Protein AF-V7ELL9-F1 (afdb_monomer)

Radius of gyration: 56.12 Å; Cα contacts (8 Å, |Δi|>4): 42; chains: 1; bounding box: 77×49×156 Å

Sequence (192 aa):
MVRTGRNPAKNRIAVVGCASQGFNSGAERSICPADRRTAPAWENKTMNRNVLIGLVVVVLAGAGYYQFSYVPAQRAAEEAAAAAKAAEEAAAAAAAEAEAAAQKAAEEAAAAAAAAEAEAAAAAEAAAAAATEAAAALDPANFDAARVNALIDASQLDATTKTTLKAAVDAAASNPAMVQTAIDQVRAALGL

Solvent-accessible surface area (backbone atoms only — not comparable to full-atom values): 11800 Å² total; per-residue (Å²): 135,85,90,82,77,86,89,78,91,80,86,82,87,81,86,81,84,85,80,91,82,83,93,83,84,89,82,84,88,78,90,87,84,86,87,90,83,78,77,89,82,76,86,77,78,86,63,54,70,68,56,55,52,49,51,52,50,51,51,50,49,50,51,48,48,46,58,64,56,47,52,57,52,50,52,52,50,51,52,50,51,50,52,50,50,53,49,50,52,51,50,51,49,52,50,52,51,52,51,53,51,51,50,52,53,51,51,52,52,51,50,53,50,53,50,52,50,50,51,52,50,52,52,49,50,52,51,50,52,52,50,52,52,53,52,52,42,66,28,76,91,58,64,38,59,69,60,49,46,51,51,49,67,73,41,94,65,55,73,68,58,39,55,54,50,41,55,45,43,56,53,21,72,77,35,74,90,42,32,58,64,45,44,52,53,50,32,58,74,71,73,101

Mean predicted aligned error: 20.08 Å

Foldseek 3Di:
DDDDDDDDDDDDPDDDDDDDDDDDDDDDDDDDDDDDDDDDDDPPPDDDPVVVVVVVVVVVVVVVCCCVVVVVVVVVVVVVVVVVVVVVVVVVVVVVVVVVVVVVVVVVVVVVVVVVVVVVVVVVVVVVVVVVVLVVCLDLVNPDLVSLLVVLVVDPDDPVVSVVLNVLSVVCVVPSVCSVVSSVVSCVVRVD

Structure (mmCIF, N/CA/C/O backbone):
data_AF-V7ELL9-F1
#
_entry.id   AF-V7ELL9-F1
#
loop_
_atom_site.group_PDB
_atom_site.id
_atom_site.type_symbol
_atom_site.label_atom_id
_atom_site.label_alt_id
_atom_site.label_comp_id
_atom_site.label_asym_id
_atom_site.label_entity_id
_atom_site.label_seq_id
_atom_site.pdbx_PDB_ins_code
_atom_site.Cartn_x
_atom_site.Cartn_y
_atom_site.Cartn_z
_atom_site.occupancy
_atom_site.B_iso_or_equiv
_atom_site.auth_seq_id
_atom_site.auth_comp_id
_atom_site.auth_asym_id
_atom_site.auth_atom_id
_atom_site.pdbx_PDB_model_num
ATOM 1 N N . MET A 1 1 ? -6.669 -26.759 -42.992 1.00 37.50 1 MET A N 1
ATOM 2 C CA . MET A 1 1 ? -5.843 -27.707 -43.769 1.00 37.50 1 MET A CA 1
ATOM 3 C C . MET A 1 1 ? -5.216 -26.993 -44.967 1.00 37.50 1 MET A C 1
ATOM 5 O O . MET A 1 1 ? -5.951 -26.477 -45.790 1.00 37.50 1 MET A O 1
ATOM 9 N N . VAL A 1 2 ? -3.878 -27.010 -45.031 1.00 39.47 2 VAL A N 1
ATOM 10 C CA . VAL A 1 2 ? -3.038 -27.221 -46.233 1.00 39.47 2 VAL A CA 1
ATOM 11 C C . VAL A 1 2 ? -3.034 -26.167 -47.363 1.00 39.47 2 VAL A C 1
ATOM 13 O O . VAL A 1 2 ? -3.926 -26.090 -48.198 1.00 39.47 2 VAL A O 1
ATOM 16 N N . ARG A 1 3 ? -1.900 -25.447 -47.445 1.00 44.09 3 ARG A N 1
ATOM 17 C CA . ARG A 1 3 ? -1.326 -24.842 -48.664 1.00 44.09 3 ARG A CA 1
ATOM 18 C C . ARG A 1 3 ? -0.990 -25.918 -49.704 1.00 44.09 3 ARG A C 1
ATOM 20 O O . ARG A 1 3 ? -0.433 -26.939 -49.323 1.00 44.09 3 ARG A O 1
ATOM 27 N N . THR A 1 4 ? -1.186 -25.619 -50.989 1.00 43.34 4 THR A N 1
ATOM 28 C CA . THR A 1 4 ? -0.386 -26.002 -52.188 1.00 43.34 4 THR A CA 1
ATOM 29 C C . THR A 1 4 ? -1.284 -25.783 -53.420 1.00 43.34 4 THR A C 1
ATOM 31 O O . THR A 1 4 ? -2.484 -25.971 -53.336 1.00 43.34 4 THR A O 1
ATOM 34 N N . GLY A 1 5 ? -0.846 -25.335 -54.592 1.00 38.09 5 GLY A N 1
ATOM 35 C CA . GLY A 1 5 ? 0.467 -24.977 -55.083 1.00 38.09 5 GLY A CA 1
ATOM 36 C C . GLY A 1 5 ? 0.341 -24.458 -56.527 1.00 38.09 5 GLY A C 1
ATOM 37 O O . GLY A 1 5 ? -0.539 -24.865 -57.273 1.00 38.09 5 GLY A O 1
ATOM 38 N N . ARG A 1 6 ? 1.234 -23.524 -56.870 1.00 38.34 6 ARG A N 1
ATOM 39 C CA . ARG A 1 6 ? 2.049 -23.479 -58.097 1.00 38.34 6 ARG A CA 1
ATOM 40 C C . ARG A 1 6 ? 1.347 -23.814 -59.437 1.00 38.34 6 ARG A C 1
ATOM 42 O O . ARG A 1 6 ? 1.212 -24.976 -59.796 1.00 38.34 6 ARG A O 1
ATOM 49 N N . ASN A 1 7 ? 1.037 -22.779 -60.223 1.00 39.59 7 ASN A N 1
ATOM 50 C CA . ASN A 1 7 ? 0.608 -22.879 -61.624 1.00 39.59 7 ASN A CA 1
ATOM 51 C C . ASN A 1 7 ? 1.844 -22.874 -62.561 1.00 39.59 7 ASN A C 1
ATOM 53 O O . ASN A 1 7 ? 2.576 -21.879 -62.555 1.00 39.59 7 ASN A O 1
ATOM 57 N N . PRO A 1 8 ? 2.141 -23.943 -63.328 1.00 47.47 8 PRO A N 1
ATOM 58 C CA . PRO A 1 8 ? 3.242 -23.953 -64.281 1.00 47.47 8 PRO A CA 1
ATOM 59 C C . PRO A 1 8 ? 2.785 -23.525 -65.679 1.00 47.47 8 PRO A C 1
ATOM 61 O O . PRO A 1 8 ? 1.813 -24.027 -66.241 1.00 47.47 8 PRO A O 1
ATOM 64 N N . ALA A 1 9 ? 3.574 -22.632 -66.268 1.00 40.47 9 ALA A N 1
ATOM 65 C CA . ALA A 1 9 ? 3.576 -22.336 -67.686 1.00 40.47 9 ALA A CA 1
ATOM 66 C C . ALA A 1 9 ? 3.609 -23.615 -68.540 1.00 40.47 9 ALA A C 1
ATOM 68 O O . ALA A 1 9 ? 4.479 -24.466 -68.343 1.00 40.47 9 ALA A O 1
ATOM 69 N N . LYS A 1 10 ? 2.718 -23.688 -69.536 1.00 44.66 10 LYS A N 1
ATOM 70 C CA . LYS A 1 10 ? 3.015 -24.019 -70.940 1.00 44.66 10 LYS A CA 1
ATOM 71 C C . LYS A 1 10 ? 1.722 -24.060 -71.758 1.00 44.66 10 LYS A C 1
ATOM 73 O O . LYS A 1 10 ? 0.676 -24.474 -71.278 1.00 44.66 10 LYS A O 1
ATOM 78 N N . ASN A 1 11 ? 1.883 -23.748 -73.042 1.00 39.38 11 ASN A N 1
ATOM 79 C CA . ASN A 1 11 ? 1.048 -24.199 -74.155 1.00 39.38 11 ASN A CA 1
ATOM 80 C C . ASN A 1 11 ? -0.121 -23.309 -74.616 1.00 39.38 11 ASN A C 1
ATOM 82 O O . ASN A 1 11 ? -1.282 -23.678 -74.486 1.00 39.38 11 ASN A O 1
ATOM 86 N N . ARG A 1 12 ? 0.208 -22.223 -75.333 1.00 42.38 12 ARG A N 1
ATOM 87 C CA . ARG A 1 12 ? -0.503 -21.856 -76.576 1.00 42.38 12 ARG A CA 1
ATOM 88 C C . ARG A 1 12 ? 0.477 -21.343 -77.633 1.00 42.38 12 ARG A C 1
ATOM 90 O O . ARG A 1 12 ? 0.635 -20.148 -77.842 1.00 42.38 12 ARG A O 1
ATOM 97 N N . ILE A 1 13 ? 1.130 -22.296 -78.298 1.00 40.88 13 ILE A N 1
ATOM 98 C CA . ILE A 1 13 ? 1.573 -22.145 -79.686 1.00 40.88 13 ILE A CA 1
ATOM 99 C C . ILE A 1 13 ? 0.289 -22.058 -80.516 1.00 40.88 13 ILE A C 1
ATOM 101 O O . ILE A 1 13 ? -0.428 -23.048 -80.646 1.00 40.88 13 ILE A O 1
ATOM 105 N N . ALA A 1 14 ? -0.036 -20.870 -81.017 1.00 41.25 14 ALA A N 1
ATOM 106 C CA . ALA A 1 14 ? -1.078 -20.684 -82.015 1.00 41.25 14 ALA A CA 1
ATOM 107 C C . ALA A 1 14 ? -0.406 -20.602 -83.391 1.00 41.25 14 ALA A C 1
ATOM 109 O O . ALA A 1 14 ? 0.034 -19.542 -83.823 1.00 41.25 14 ALA A O 1
ATOM 110 N N . VAL A 1 15 ? -0.306 -21.752 -84.057 1.00 42.19 15 VAL A N 1
ATOM 111 C CA . VAL A 1 15 ? -0.182 -21.836 -85.514 1.00 42.19 15 VAL A CA 1
ATOM 112 C C . VAL A 1 15 ? -1.566 -22.182 -86.041 1.00 42.19 15 VAL A C 1
ATOM 114 O O . VAL A 1 15 ? -1.969 -23.325 -85.884 1.00 42.19 15 VAL A O 1
ATOM 117 N N . VAL A 1 16 ? -2.261 -21.208 -86.632 1.00 39.25 16 VAL A N 1
ATOM 118 C CA . VAL A 1 16 ? -3.236 -21.310 -87.744 1.00 39.25 16 VAL A CA 1
ATOM 119 C C . VAL A 1 16 ? -3.431 -19.857 -88.218 1.00 39.25 16 VAL A C 1
ATOM 121 O O . VAL A 1 16 ? -3.713 -19.001 -87.394 1.00 39.25 16 VAL A O 1
ATOM 124 N N . GLY A 1 17 ? -3.290 -19.449 -89.474 1.00 33.97 17 GLY A N 1
ATOM 125 C CA . GLY A 1 17 ? -3.037 -20.152 -90.718 1.00 33.97 17 GLY A CA 1
ATOM 126 C C . GLY A 1 17 ? -3.250 -19.182 -91.889 1.00 33.97 17 GLY A C 1
ATOM 127 O O . GLY A 1 17 ? -4.021 -18.233 -91.789 1.00 33.97 17 GLY A O 1
ATOM 128 N N . CYS A 1 18 ? -2.571 -19.442 -93.000 1.00 28.72 18 CYS A N 1
ATOM 129 C CA . CYS A 1 18 ? -3.081 -19.203 -94.350 1.00 28.72 18 CYS A CA 1
ATOM 130 C C . CYS A 1 18 ? -2.480 -20.341 -95.190 1.00 28.72 18 CYS A C 1
ATOM 132 O O . CYS A 1 18 ? -1.274 -20.387 -95.408 1.00 28.72 18 CYS A O 1
ATOM 134 N N . ALA A 1 19 ? -3.191 -21.469 -95.203 1.00 38.50 19 ALA A N 1
ATOM 135 C CA . ALA A 1 19 ? -3.958 -21.952 -96.355 1.00 38.50 19 ALA A CA 1
ATOM 136 C C . ALA A 1 19 ? -3.019 -22.507 -97.448 1.00 38.50 19 ALA A C 1
ATOM 138 O O . ALA A 1 19 ? -2.391 -21.759 -98.181 1.00 38.50 19 ALA A O 1
ATOM 139 N N . SER A 1 20 ? -2.695 -23.803 -97.459 1.00 39.94 20 SER A N 1
ATOM 140 C CA . SER A 1 20 ? -3.536 -24.940 -97.884 1.00 39.94 20 SER A CA 1
ATOM 141 C C . SER A 1 20 ? -3.954 -24.909 -99.363 1.00 39.94 20 SER A C 1
ATOM 143 O O . SER A 1 20 ? -5.089 -24.580 -99.686 1.00 39.94 20 SER A O 1
ATOM 145 N N . GLN A 1 21 ? -3.053 -25.346 -100.239 1.00 37.84 21 GLN A N 1
ATOM 146 C CA . GLN A 1 21 ? -3.284 -26.338 -101.304 1.00 37.84 21 GLN A CA 1
ATOM 147 C C . GLN A 1 21 ? -1.921 -27.039 -101.463 1.00 37.84 21 GLN A C 1
ATOM 149 O O . GLN A 1 21 ? -0.907 -26.358 -101.494 1.00 37.84 21 GLN A O 1
ATOM 154 N N . GLY A 1 22 ? -1.732 -28.351 -101.445 1.00 33.12 22 GLY A N 1
ATOM 155 C CA . GLY A 1 22 ? -2.580 -29.465 -101.824 1.00 33.12 22 GLY A CA 1
ATOM 156 C C . GLY A 1 22 ? -1.704 -30.376 -102.696 1.00 33.12 22 GLY A C 1
ATOM 157 O O . GLY A 1 22 ? -1.121 -29.904 -103.663 1.00 33.12 22 GLY A O 1
ATOM 158 N N . PHE A 1 23 ? -1.657 -31.664 -102.353 1.00 32.44 23 PHE A N 1
ATOM 159 C CA . PHE A 1 23 ? -1.207 -32.789 -103.184 1.00 32.44 23 PHE A CA 1
ATOM 160 C C . PHE A 1 23 ? 0.266 -33.253 -103.151 1.00 32.44 23 PHE A C 1
ATOM 162 O O . PHE A 1 23 ? 1.228 -32.498 -103.231 1.00 32.44 23 PHE A O 1
ATOM 169 N N . ASN A 1 24 ? 0.374 -34.574 -103.015 1.00 38.94 24 ASN A N 1
ATOM 170 C CA . ASN A 1 24 ? 1.539 -35.429 -102.818 1.00 38.94 24 ASN A CA 1
ATOM 171 C C . ASN A 1 24 ? 1.700 -36.317 -104.076 1.00 38.94 24 ASN A C 1
ATOM 173 O O . ASN A 1 24 ? 0.705 -36.596 -104.738 1.00 38.94 24 ASN A O 1
ATOM 177 N N . SER A 1 25 ? 2.910 -36.835 -104.309 1.00 40.66 25 SER A N 1
ATOM 178 C CA . SER A 1 25 ? 3.320 -37.860 -105.298 1.00 40.66 25 SER A CA 1
ATOM 179 C C . SER A 1 25 ? 3.838 -37.399 -106.673 1.00 40.66 25 SER A C 1
ATOM 181 O O . SER A 1 25 ? 3.094 -37.185 -107.620 1.00 40.66 25 SER A O 1
ATOM 183 N N . GLY A 1 26 ? 5.173 -37.332 -106.749 1.00 38.25 26 GLY A N 1
ATOM 184 C CA . GLY A 1 26 ? 6.035 -38.032 -107.714 1.00 38.25 26 GLY A CA 1
ATOM 185 C C . GLY A 1 26 ? 5.656 -38.085 -109.197 1.00 38.25 26 GLY A C 1
ATOM 186 O O . GLY A 1 26 ? 4.911 -38.968 -109.599 1.00 38.25 26 GLY A O 1
ATOM 187 N N . ALA A 1 27 ? 6.325 -37.268 -110.015 1.00 34.53 27 ALA A N 1
ATOM 188 C CA . ALA A 1 27 ? 7.116 -37.704 -111.175 1.00 34.53 27 ALA A CA 1
ATOM 189 C C . ALA A 1 27 ? 7.860 -36.502 -111.790 1.00 34.53 27 ALA A C 1
ATOM 191 O O . ALA A 1 27 ? 7.396 -35.369 -111.760 1.00 34.53 27 ALA A O 1
ATOM 192 N N . GLU A 1 28 ? 9.060 -36.793 -112.275 1.00 43.84 28 GLU A N 1
ATOM 193 C CA . GLU A 1 28 ? 10.143 -35.929 -112.753 1.00 43.84 28 GLU A CA 1
ATOM 194 C C . G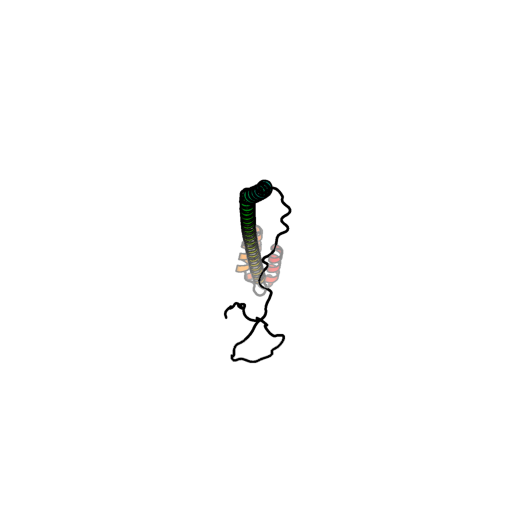LU A 1 28 ? 9.838 -34.916 -113.880 1.00 43.84 28 GLU A C 1
ATOM 196 O O . GLU A 1 28 ? 8.893 -35.080 -114.645 1.00 43.84 28 GLU A O 1
ATOM 201 N N . ARG A 1 29 ? 10.830 -34.016 -114.065 1.00 40.03 29 ARG A N 1
ATOM 202 C CA . ARG A 1 29 ? 11.159 -33.161 -115.235 1.00 40.03 29 ARG A CA 1
ATOM 203 C C . ARG A 1 29 ? 10.338 -31.868 -115.331 1.00 40.03 29 ARG A C 1
ATOM 205 O O . ARG A 1 29 ? 9.125 -31.892 -115.295 1.00 40.03 29 ARG A O 1
ATOM 212 N N . SER A 1 30 ? 10.903 -30.677 -115.499 1.00 37.81 30 SER A N 1
ATOM 213 C CA . SER A 1 30 ? 12.244 -30.263 -115.903 1.00 37.81 30 SER A CA 1
ATOM 214 C C . SER A 1 30 ? 12.321 -28.733 -115.774 1.00 37.81 30 SER A C 1
ATOM 216 O O . SER A 1 30 ? 11.360 -28.071 -116.138 1.00 37.81 30 SER A O 1
ATOM 218 N N . ILE A 1 31 ? 13.481 -28.210 -115.344 1.00 41.09 31 ILE A N 1
ATOM 219 C CA . ILE A 1 31 ? 14.185 -27.062 -115.965 1.00 41.09 31 ILE A CA 1
ATOM 220 C C . ILE A 1 31 ? 13.347 -25.758 -116.051 1.00 41.09 31 ILE A C 1
ATOM 222 O O . ILE A 1 31 ? 12.474 -25.630 -116.896 1.00 41.09 31 ILE A O 1
ATOM 226 N N . CYS A 1 32 ? 13.576 -24.717 -115.239 1.00 33.84 32 CYS A N 1
ATOM 227 C CA . CYS A 1 32 ? 14.692 -23.754 -115.345 1.00 33.84 32 CYS A CA 1
ATOM 228 C C . CYS A 1 32 ? 14.558 -22.643 -114.246 1.00 33.84 32 CYS A C 1
ATOM 230 O O . CYS A 1 32 ? 13.569 -22.662 -113.518 1.00 33.84 32 CYS A O 1
ATOM 232 N N . PRO A 1 33 ? 15.519 -21.707 -114.059 1.00 51.47 33 PRO A N 1
ATOM 233 C CA . PRO A 1 33 ? 16.321 -21.591 -112.833 1.00 51.47 33 PRO A CA 1
ATOM 234 C C . PRO A 1 33 ? 16.326 -20.159 -112.222 1.00 51.47 33 PRO A C 1
ATOM 236 O O . PRO A 1 33 ? 15.580 -19.296 -112.665 1.00 51.47 33 PRO A O 1
ATOM 239 N N . ALA A 1 34 ? 17.236 -19.913 -111.264 1.00 38.91 34 ALA A N 1
ATOM 240 C CA . ALA A 1 34 ? 17.489 -18.667 -110.509 1.00 38.91 34 ALA A CA 1
ATOM 241 C C . ALA A 1 34 ? 16.482 -18.442 -109.364 1.00 38.91 34 ALA A C 1
ATOM 243 O O . ALA A 1 34 ? 15.298 -18.267 -109.580 1.00 38.91 34 ALA A O 1
ATOM 244 N N . ASP A 1 35 ? 16.856 -18.512 -108.089 1.00 40.72 35 ASP A N 1
ATOM 245 C CA . ASP A 1 35 ? 17.863 -17.644 -107.497 1.00 40.72 35 ASP A CA 1
ATOM 246 C C . ASP A 1 35 ? 18.397 -18.264 -106.188 1.00 40.72 35 ASP A C 1
ATOM 248 O O . ASP A 1 35 ? 17.722 -18.337 -105.160 1.00 40.72 35 ASP A O 1
ATOM 252 N N . ARG A 1 36 ? 19.618 -18.799 -106.241 1.00 46.19 36 ARG A N 1
ATOM 253 C CA . ARG A 1 36 ? 20.410 -19.164 -105.057 1.00 46.19 36 ARG A CA 1
ATOM 254 C C . ARG A 1 36 ? 21.835 -18.678 -105.256 1.00 46.19 36 ARG A C 1
ATOM 256 O O . ARG A 1 36 ? 22.755 -19.490 -105.273 1.00 46.19 36 ARG A O 1
ATOM 263 N N . ARG A 1 37 ? 22.035 -17.371 -105.418 1.00 49.16 37 ARG A N 1
ATOM 264 C CA . ARG A 1 37 ? 23.323 -16.724 -105.124 1.00 49.16 37 ARG A CA 1
ATOM 265 C C . ARG A 1 37 ? 23.106 -15.252 -104.792 1.00 49.16 37 ARG A C 1
ATOM 267 O O . ARG A 1 37 ? 23.185 -14.444 -105.694 1.00 49.16 37 ARG A O 1
ATOM 274 N N . THR A 1 38 ? 22.980 -14.925 -103.507 1.00 49.16 38 THR A N 1
ATOM 275 C CA . THR A 1 38 ? 23.717 -13.804 -102.887 1.00 49.16 38 THR A CA 1
ATOM 276 C C . THR A 1 38 ? 23.554 -13.851 -101.369 1.00 49.16 38 THR A C 1
ATOM 278 O O . THR A 1 38 ? 22.512 -13.510 -100.816 1.00 49.16 38 THR A O 1
ATOM 281 N N . ALA A 1 39 ? 24.622 -14.278 -100.697 1.00 38.03 39 ALA A N 1
ATOM 282 C CA . ALA A 1 39 ? 24.933 -13.876 -99.330 1.00 38.03 39 ALA A CA 1
ATOM 283 C C . ALA A 1 39 ? 25.041 -12.331 -99.243 1.00 38.03 39 ALA A C 1
ATOM 285 O O . ALA A 1 39 ? 25.283 -11.694 -100.273 1.00 38.03 39 ALA A O 1
ATOM 286 N N . PRO A 1 40 ? 24.878 -11.721 -98.052 1.00 48.03 40 PRO A N 1
ATOM 287 C CA . PRO A 1 40 ? 24.813 -10.268 -97.897 1.00 48.03 40 PRO A CA 1
ATOM 288 C C . PRO A 1 40 ? 26.132 -9.601 -98.297 1.00 48.03 40 PRO A C 1
ATOM 290 O O . PRO A 1 40 ? 27.153 -9.729 -97.616 1.00 48.03 40 PRO A O 1
ATOM 293 N N . ALA A 1 41 ? 26.097 -8.864 -99.406 1.00 39.06 41 ALA A N 1
ATOM 294 C CA . ALA A 1 41 ? 27.195 -8.024 -99.845 1.00 39.06 41 ALA A CA 1
ATOM 295 C C . ALA A 1 41 ? 27.154 -6.661 -99.118 1.00 39.06 41 ALA A C 1
ATOM 297 O O . ALA A 1 41 ? 26.488 -5.739 -99.566 1.00 39.06 41 ALA A O 1
ATOM 298 N N . TRP A 1 42 ? 27.776 -6.629 -97.932 1.00 40.19 42 TRP A N 1
ATOM 299 C CA . TRP A 1 42 ? 28.569 -5.544 -97.317 1.00 40.19 42 TRP A CA 1
ATOM 300 C C . TRP A 1 42 ? 28.401 -4.094 -97.823 1.00 40.19 42 TRP A C 1
ATOM 302 O O . TRP A 1 42 ? 28.702 -3.803 -98.967 1.00 40.19 42 TRP A O 1
ATOM 312 N N . GLU A 1 43 ? 28.196 -3.147 -96.897 1.00 43.91 43 GLU A N 1
ATOM 313 C CA . GLU A 1 43 ? 28.770 -1.793 -97.029 1.00 43.91 43 GLU A CA 1
ATOM 314 C C . GLU A 1 43 ? 29.552 -1.463 -95.745 1.00 43.91 43 GLU A C 1
ATOM 316 O O . GLU A 1 43 ? 29.183 -0.638 -94.908 1.00 43.91 43 GLU A O 1
ATOM 321 N N . ASN A 1 44 ? 30.655 -2.190 -95.559 1.00 50.66 44 ASN A N 1
ATOM 322 C CA . ASN A 1 44 ? 31.691 -1.838 -94.599 1.00 50.66 44 ASN A CA 1
ATOM 323 C C . ASN A 1 44 ? 32.388 -0.576 -95.109 1.00 50.66 44 ASN A C 1
ATOM 325 O O . ASN A 1 44 ? 33.342 -0.662 -95.883 1.00 50.66 44 ASN A O 1
ATOM 329 N N . LYS A 1 45 ? 31.933 0.597 -94.659 1.00 52.62 45 LYS A N 1
ATOM 330 C CA . LYS A 1 45 ? 32.713 1.831 -94.775 1.00 52.62 45 LYS A CA 1
ATOM 331 C C . LYS A 1 45 ? 34.071 1.569 -94.122 1.00 52.62 45 LYS A C 1
ATOM 333 O O . LYS A 1 45 ? 34.152 1.369 -92.912 1.00 52.62 45 LYS A O 1
ATOM 338 N N . THR A 1 46 ? 35.119 1.495 -94.934 1.00 46.78 46 THR A N 1
ATOM 339 C CA . THR A 1 46 ? 36.494 1.155 -94.554 1.00 46.78 46 THR A CA 1
ATOM 340 C C . THR A 1 46 ? 37.070 2.174 -93.569 1.00 46.78 46 THR A C 1
ATOM 342 O O . THR A 1 46 ? 37.813 3.074 -93.946 1.00 46.78 46 THR A O 1
ATOM 345 N N . MET A 1 47 ?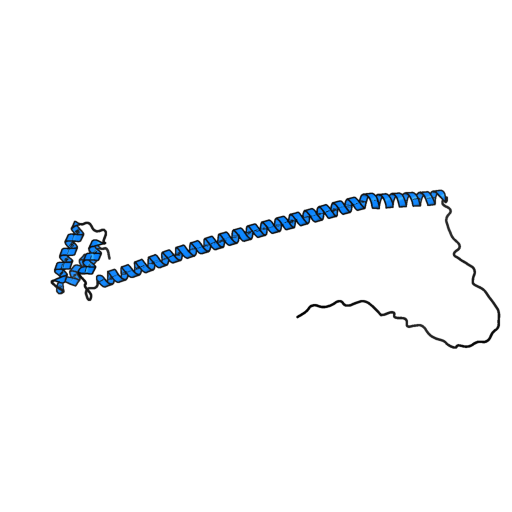 36.750 2.035 -92.284 1.00 58.56 47 MET A N 1
ATOM 346 C CA . MET A 1 47 ? 37.644 2.473 -91.219 1.00 58.56 47 MET A CA 1
ATOM 347 C C . MET A 1 47 ? 38.712 1.395 -91.059 1.00 58.56 47 MET A C 1
ATOM 349 O O . MET A 1 47 ? 38.389 0.208 -90.997 1.00 58.56 47 MET A O 1
ATOM 353 N N . ASN A 1 48 ? 39.982 1.811 -91.056 1.00 54.75 48 ASN A N 1
ATOM 354 C CA . ASN A 1 48 ? 41.147 0.931 -90.970 1.00 54.75 48 ASN A CA 1
ATOM 355 C C . ASN A 1 48 ? 40.896 -0.219 -89.994 1.00 54.75 48 ASN A C 1
ATOM 357 O O . ASN A 1 48 ? 40.481 0.010 -88.860 1.00 54.75 48 ASN A O 1
ATOM 361 N N . ARG A 1 49 ? 41.185 -1.457 -90.407 1.00 53.84 49 ARG A N 1
ATOM 362 C CA . ARG A 1 49 ? 40.964 -2.647 -89.569 1.00 53.84 49 ARG A CA 1
ATOM 363 C C . ARG A 1 49 ? 41.629 -2.508 -88.186 1.00 53.84 49 ARG A C 1
ATOM 365 O O . ARG A 1 49 ? 41.083 -2.979 -87.197 1.00 53.84 49 ARG A O 1
ATOM 372 N N . ASN A 1 50 ? 42.716 -1.737 -88.106 1.00 50.00 50 ASN A N 1
ATOM 373 C CA . ASN A 1 50 ? 43.419 -1.369 -86.871 1.00 50.00 50 ASN A CA 1
ATOM 374 C C . ASN A 1 50 ? 42.648 -0.365 -85.985 1.00 50.00 50 ASN A C 1
ATOM 376 O O . ASN A 1 50 ? 42.733 -0.441 -84.766 1.00 50.00 50 ASN A O 1
ATOM 380 N N . VAL A 1 51 ? 41.866 0.545 -86.572 1.00 56.22 51 VAL A N 1
ATOM 381 C CA . VAL A 1 51 ? 40.974 1.478 -85.855 1.00 56.22 51 VAL A CA 1
ATOM 382 C C . VAL A 1 51 ? 39.755 0.738 -85.301 1.00 56.22 51 VAL A C 1
ATOM 384 O O . VAL A 1 51 ? 39.333 0.997 -84.179 1.00 56.22 51 VAL A O 1
ATOM 387 N N . LEU A 1 52 ? 39.236 -0.241 -86.044 1.00 55.38 52 LEU A N 1
ATOM 388 C CA . LEU A 1 52 ? 38.139 -1.103 -85.597 1.00 55.38 52 LEU A CA 1
ATOM 389 C C . LEU A 1 52 ? 38.570 -2.011 -84.431 1.00 55.38 52 LEU A C 1
ATOM 391 O O . LEU A 1 52 ? 37.860 -2.106 -83.433 1.00 55.38 52 LEU A O 1
ATOM 395 N N . ILE A 1 53 ? 39.769 -2.601 -84.505 1.00 55.91 53 ILE A N 1
ATOM 396 C CA . ILE A 1 53 ? 40.372 -3.360 -83.395 1.00 55.91 53 ILE A CA 1
ATOM 397 C C . ILE A 1 53 ? 40.656 -2.440 -82.193 1.00 55.91 53 ILE A C 1
ATOM 399 O O . ILE A 1 53 ? 40.361 -2.815 -81.061 1.00 55.91 53 ILE A O 1
ATOM 403 N N . GLY A 1 54 ? 41.148 -1.216 -82.420 1.00 51.50 54 GLY A N 1
ATOM 404 C CA . GLY A 1 54 ? 41.381 -0.228 -81.361 1.00 51.50 54 GLY A CA 1
ATOM 405 C C . GLY A 1 54 ? 40.109 0.171 -80.605 1.00 51.50 54 GLY A C 1
ATOM 406 O O . GLY A 1 54 ? 40.118 0.220 -79.378 1.00 51.50 54 GLY A O 1
ATOM 407 N N . LEU A 1 55 ? 38.990 0.375 -81.308 1.00 58.91 55 LEU A N 1
ATOM 408 C CA . LEU A 1 55 ? 37.694 0.678 -80.690 1.00 58.91 55 LEU A CA 1
ATOM 409 C C . LEU A 1 55 ? 37.191 -0.495 -79.840 1.00 58.91 55 LEU A C 1
ATOM 411 O O . LEU A 1 55 ? 36.756 -0.292 -78.709 1.00 58.91 55 LEU A O 1
ATOM 415 N N . VAL A 1 56 ? 37.303 -1.728 -80.340 1.00 61.78 56 VAL A N 1
ATOM 416 C CA . VAL A 1 56 ? 36.896 -2.931 -79.596 1.00 61.78 56 VAL A CA 1
ATOM 417 C C . VAL A 1 56 ? 37.727 -3.110 -78.322 1.00 61.78 56 VAL A C 1
ATOM 419 O O . VAL A 1 56 ? 37.172 -3.450 -77.282 1.00 61.78 56 VAL A O 1
ATOM 422 N N . VAL A 1 57 ? 39.030 -2.819 -78.358 1.00 64.50 57 VAL A N 1
ATOM 423 C CA . VAL A 1 57 ? 39.897 -2.878 -77.169 1.00 64.50 57 VAL A CA 1
ATOM 424 C C . VAL A 1 57 ? 39.546 -1.785 -76.156 1.00 64.50 57 VAL A C 1
ATOM 426 O O . VAL A 1 57 ? 39.518 -2.071 -74.965 1.00 64.50 57 VAL A O 1
ATOM 429 N N . VAL A 1 58 ? 39.207 -0.567 -76.589 1.00 61.22 58 VAL A N 1
ATOM 430 C CA . VAL A 1 58 ? 38.755 0.508 -75.683 1.00 61.22 58 VAL A CA 1
ATOM 431 C C . VAL A 1 58 ? 37.395 0.183 -75.059 1.00 61.22 58 VAL A C 1
ATOM 433 O O . VAL A 1 58 ? 37.196 0.427 -73.873 1.00 61.22 58 VAL A O 1
ATOM 436 N N . VAL A 1 59 ? 36.478 -0.434 -75.808 1.00 63.00 59 VAL A N 1
ATOM 437 C CA . VAL A 1 59 ? 35.185 -0.890 -75.273 1.00 63.00 59 VAL A CA 1
ATOM 438 C C . VAL A 1 59 ? 35.362 -2.076 -74.321 1.00 63.00 59 VAL A C 1
ATOM 440 O O . VAL A 1 59 ? 34.715 -2.103 -73.282 1.00 63.00 59 VAL A O 1
ATOM 443 N N . LEU A 1 60 ? 36.265 -3.020 -74.603 1.00 56.97 60 LEU A N 1
ATOM 444 C CA . LEU A 1 60 ? 36.579 -4.128 -73.692 1.00 56.97 60 LEU A CA 1
ATOM 445 C C . LEU A 1 60 ? 37.349 -3.668 -72.448 1.00 56.97 60 LEU A C 1
ATOM 447 O O . LEU A 1 60 ? 37.107 -4.193 -71.368 1.00 56.97 60 LEU A O 1
ATOM 451 N N . ALA A 1 61 ? 38.224 -2.668 -72.564 1.00 58.19 61 ALA A N 1
ATOM 452 C CA . ALA A 1 61 ? 38.899 -2.049 -71.427 1.00 58.19 61 ALA A CA 1
ATOM 453 C C . ALA A 1 61 ? 37.927 -1.205 -70.589 1.00 58.19 61 ALA A C 1
ATOM 455 O O . ALA A 1 61 ? 37.981 -1.261 -69.367 1.00 58.19 61 ALA A O 1
ATOM 456 N N . GLY A 1 62 ? 36.986 -0.495 -71.219 1.00 56.12 62 GLY A N 1
ATOM 457 C CA . GLY A 1 62 ? 35.905 0.220 -70.538 1.00 56.12 62 GLY A CA 1
ATOM 458 C C . GLY A 1 62 ? 34.908 -0.724 -69.863 1.00 56.12 62 GLY A C 1
ATOM 459 O O . GLY A 1 62 ? 34.540 -0.502 -68.715 1.00 56.12 62 GLY A O 1
ATOM 460 N N . ALA A 1 63 ? 34.528 -1.822 -70.520 1.00 56.53 63 ALA A N 1
ATOM 461 C CA . ALA A 1 63 ? 33.663 -2.857 -69.952 1.00 56.53 63 ALA A CA 1
ATOM 462 C C . ALA A 1 63 ? 34.377 -3.677 -68.864 1.00 56.53 63 ALA A C 1
ATOM 464 O O . ALA A 1 63 ? 33.756 -4.040 -67.869 1.00 56.53 63 ALA A O 1
ATOM 465 N N . GLY A 1 64 ? 35.680 -3.922 -69.013 1.00 60.84 64 GLY A N 1
ATOM 466 C CA . GLY A 1 64 ? 36.535 -4.545 -68.004 1.00 60.84 64 GLY A CA 1
ATOM 467 C C . GLY A 1 64 ? 36.754 -3.642 -66.792 1.00 60.84 64 GLY A C 1
ATOM 468 O O . GLY A 1 64 ? 36.662 -4.118 -65.668 1.00 60.84 64 GLY A O 1
ATOM 469 N N . TYR A 1 65 ? 36.943 -2.335 -66.994 1.00 56.69 65 TYR A N 1
ATOM 470 C CA . TYR A 1 65 ? 37.021 -1.341 -65.921 1.00 56.69 65 TYR A CA 1
ATOM 471 C C . TYR A 1 65 ? 35.670 -1.164 -65.216 1.00 56.69 65 TYR A C 1
ATOM 473 O O . TYR A 1 65 ? 35.619 -1.072 -63.996 1.00 56.69 65 TYR A O 1
ATOM 481 N N . TYR A 1 66 ? 34.556 -1.218 -65.948 1.00 55.12 66 TYR A N 1
ATOM 482 C CA . TYR A 1 66 ? 33.217 -1.198 -65.360 1.00 55.12 66 TYR A CA 1
ATOM 483 C C . TYR A 1 66 ? 32.935 -2.479 -64.556 1.00 55.12 66 TYR A C 1
ATOM 485 O O . TYR A 1 66 ? 32.535 -2.411 -63.402 1.00 55.12 66 TYR A O 1
ATOM 493 N N . GLN A 1 67 ? 33.247 -3.662 -65.085 1.00 56.88 67 GLN A N 1
ATOM 494 C CA . GLN A 1 67 ? 33.132 -4.915 -64.327 1.00 56.88 67 GLN A CA 1
ATOM 495 C C . GLN A 1 67 ? 34.087 -4.978 -63.121 1.00 56.88 67 GLN A C 1
ATOM 497 O O . GLN A 1 67 ? 33.732 -5.550 -62.096 1.00 56.88 67 GLN A O 1
ATOM 502 N N . PHE A 1 68 ? 35.280 -4.383 -63.201 1.00 57.00 68 PHE A N 1
ATOM 503 C CA . PHE A 1 68 ? 36.280 -4.444 -62.129 1.00 57.00 68 PHE A CA 1
ATOM 504 C C . PHE A 1 68 ? 36.114 -3.348 -61.062 1.00 57.00 68 PHE A C 1
ATOM 506 O O . PHE A 1 68 ? 36.441 -3.595 -59.907 1.00 57.00 68 PHE A O 1
ATOM 513 N N . SER A 1 69 ? 35.566 -2.172 -61.395 1.00 61.16 69 SER A N 1
ATOM 514 C CA . SER A 1 69 ? 35.326 -1.078 -60.434 1.00 61.16 69 SER A CA 1
ATOM 515 C C . SER A 1 69 ? 33.883 -0.981 -59.927 1.00 61.16 69 SER A C 1
ATOM 517 O O . SER A 1 69 ? 33.683 -0.553 -58.794 1.00 61.16 69 SER A O 1
ATOM 519 N N . TYR A 1 70 ? 32.869 -1.391 -60.697 1.00 59.22 70 TYR A N 1
ATOM 520 C CA . TYR A 1 70 ? 31.461 -1.268 -60.281 1.00 59.22 70 TYR A CA 1
ATOM 521 C C . TYR A 1 70 ? 30.974 -2.462 -59.447 1.00 59.22 70 TYR A C 1
ATOM 523 O O . TYR A 1 70 ? 30.163 -2.290 -58.542 1.00 59.22 70 TYR A O 1
ATOM 531 N N . VAL A 1 71 ? 31.497 -3.668 -59.694 1.00 61.38 71 VAL A N 1
ATOM 532 C CA . VAL A 1 71 ? 31.190 -4.865 -58.890 1.00 61.38 71 VAL A CA 1
ATOM 533 C C . VAL A 1 71 ? 31.667 -4.747 -57.431 1.00 61.38 71 VAL A C 1
ATOM 535 O O . VAL A 1 71 ? 30.871 -5.071 -56.549 1.00 61.38 71 VAL A O 1
ATOM 538 N N . PRO A 1 72 ? 32.886 -4.257 -57.109 1.00 65.12 72 PRO A N 1
ATOM 539 C CA . PRO A 1 72 ? 33.262 -4.021 -55.713 1.00 65.12 72 PRO A CA 1
ATOM 540 C C . PRO A 1 72 ? 32.475 -2.866 -55.081 1.00 65.12 72 PRO A C 1
ATOM 542 O O . PRO A 1 72 ? 32.144 -2.949 -53.904 1.00 65.12 72 PRO A O 1
ATOM 545 N N . ALA A 1 73 ? 32.110 -1.831 -55.849 1.00 68.81 73 ALA A N 1
ATOM 546 C CA . ALA A 1 73 ? 31.279 -0.733 -55.350 1.00 68.81 73 ALA A CA 1
ATOM 547 C C . ALA A 1 73 ? 29.847 -1.187 -55.005 1.00 68.81 73 ALA A C 1
ATOM 549 O O . ALA A 1 73 ? 29.314 -0.793 -53.973 1.00 68.81 73 ALA A O 1
ATOM 550 N N . GLN A 1 74 ? 29.244 -2.059 -55.821 1.00 68.44 74 GLN A N 1
ATOM 551 C CA . GLN A 1 74 ? 27.936 -2.665 -55.544 1.00 68.44 74 GLN A CA 1
ATOM 552 C C . GLN A 1 74 ? 27.987 -3.608 -54.339 1.00 68.44 74 GLN A C 1
ATOM 554 O O . GLN A 1 74 ? 27.118 -3.530 -53.482 1.00 68.44 74 GLN A O 1
ATOM 559 N N . ARG A 1 75 ? 29.024 -4.449 -54.217 1.00 72.94 75 ARG A N 1
ATOM 560 C CA . ARG A 1 75 ? 29.181 -5.316 -53.036 1.00 72.94 75 ARG A CA 1
ATOM 561 C C . ARG A 1 75 ? 29.388 -4.519 -51.752 1.00 72.94 75 ARG A C 1
ATOM 563 O O . ARG A 1 75 ? 28.771 -4.844 -50.749 1.00 72.94 75 ARG A O 1
ATOM 570 N N . ALA A 1 76 ? 30.179 -3.446 -51.795 1.00 69.81 76 ALA A N 1
ATOM 571 C CA . ALA A 1 76 ? 30.332 -2.542 -50.658 1.00 69.81 76 ALA A CA 1
ATOM 572 C C . ALA A 1 76 ? 29.011 -1.835 -50.300 1.00 69.81 76 ALA A C 1
ATOM 574 O O . ALA A 1 76 ? 28.711 -1.654 -49.123 1.00 69.81 76 ALA A O 1
ATOM 575 N N . ALA A 1 77 ? 28.194 -1.469 -51.295 1.00 71.88 77 ALA A N 1
ATOM 576 C CA . ALA A 1 77 ? 26.866 -0.903 -51.067 1.00 71.88 77 ALA A CA 1
ATOM 577 C C . ALA A 1 77 ? 25.872 -1.934 -50.494 1.00 71.88 77 ALA A C 1
ATOM 579 O O . ALA A 1 77 ? 25.098 -1.595 -49.602 1.00 71.88 77 ALA A O 1
ATOM 580 N N . GLU A 1 78 ? 25.905 -3.189 -50.953 1.00 73.69 78 GLU A N 1
ATOM 581 C CA . GLU A 1 78 ? 25.085 -4.283 -50.413 1.00 73.69 78 GLU A CA 1
ATOM 582 C C . GLU A 1 78 ? 25.493 -4.659 -48.982 1.00 73.69 78 GLU A C 1
ATOM 584 O O . GLU A 1 78 ? 24.622 -4.827 -48.133 1.00 73.69 78 GLU A O 1
ATOM 589 N N . GLU A 1 79 ? 26.793 -4.732 -48.681 1.00 71.56 79 GLU A N 1
ATOM 590 C CA . GLU A 1 79 ? 27.299 -4.962 -47.321 1.00 71.56 79 GLU A CA 1
ATOM 591 C C . GLU A 1 79 ? 26.946 -3.801 -46.384 1.00 71.56 79 GLU A C 1
ATOM 593 O O . GLU A 1 79 ? 26.499 -4.038 -45.262 1.00 71.56 79 GLU A O 1
ATOM 598 N N . ALA A 1 80 ? 27.058 -2.551 -46.845 1.00 67.94 80 ALA A N 1
ATOM 599 C CA . ALA A 1 80 ? 26.628 -1.384 -46.077 1.00 67.94 80 ALA A CA 1
ATOM 600 C C . ALA A 1 80 ? 25.108 -1.382 -45.834 1.00 67.94 80 ALA A C 1
ATOM 602 O O . ALA A 1 80 ? 24.665 -1.079 -44.728 1.00 67.94 80 ALA A O 1
ATOM 603 N N . ALA A 1 81 ? 24.301 -1.768 -46.829 1.00 73.62 81 ALA A N 1
ATOM 604 C CA . ALA A 1 81 ? 22.853 -1.898 -46.678 1.00 73.62 81 ALA A CA 1
ATOM 605 C C . ALA A 1 81 ? 22.465 -3.058 -45.744 1.00 73.62 81 ALA A C 1
ATOM 607 O O . ALA A 1 81 ? 21.524 -2.925 -44.962 1.00 73.62 81 ALA A O 1
ATOM 608 N N . ALA A 1 82 ? 23.188 -4.180 -45.785 1.00 75.81 82 ALA A N 1
ATOM 609 C CA . ALA A 1 82 ? 22.990 -5.301 -44.870 1.00 75.81 82 ALA A CA 1
ATOM 610 C C . ALA A 1 82 ? 23.379 -4.931 -43.430 1.00 75.81 82 ALA A C 1
ATOM 612 O O . ALA A 1 82 ? 22.633 -5.237 -42.503 1.00 75.81 82 ALA A O 1
ATOM 613 N N . ALA A 1 83 ? 24.493 -4.218 -43.240 1.00 69.00 83 ALA A N 1
ATOM 614 C CA . ALA A 1 83 ? 24.911 -3.707 -41.938 1.00 69.00 83 ALA A CA 1
ATOM 615 C C . ALA A 1 83 ? 23.921 -2.670 -41.381 1.00 69.00 83 ALA A C 1
ATOM 617 O O . ALA A 1 83 ? 23.592 -2.719 -40.198 1.00 69.00 83 ALA A O 1
ATOM 618 N N . ALA A 1 84 ? 23.395 -1.776 -42.226 1.00 72.56 84 ALA A N 1
ATOM 619 C CA . ALA A 1 84 ? 22.361 -0.819 -41.835 1.00 72.56 84 ALA A CA 1
ATOM 620 C C . ALA A 1 84 ? 21.066 -1.525 -41.406 1.00 72.56 84 ALA A C 1
ATOM 622 O O . ALA A 1 84 ? 20.529 -1.212 -40.349 1.00 72.56 84 ALA A O 1
ATOM 623 N N . LYS A 1 85 ? 20.611 -2.535 -42.160 1.00 79.31 85 LYS A N 1
ATOM 624 C CA . LYS A 1 85 ? 19.443 -3.344 -41.777 1.00 79.31 85 LYS A CA 1
ATOM 625 C C . LYS A 1 85 ? 19.656 -4.111 -40.476 1.00 79.31 85 LYS A C 1
ATOM 627 O O . LYS A 1 85 ? 18.767 -4.122 -39.637 1.00 79.31 85 LYS A O 1
ATOM 632 N N . ALA A 1 86 ? 20.831 -4.707 -40.280 1.00 75.62 86 ALA A N 1
ATOM 633 C CA . ALA A 1 86 ? 21.158 -5.388 -39.030 1.00 75.62 86 ALA A CA 1
ATOM 634 C C . ALA A 1 86 ? 21.181 -4.415 -37.835 1.00 75.62 86 ALA A C 1
ATOM 636 O O . ALA A 1 86 ? 20.739 -4.767 -36.744 1.00 75.62 86 ALA A O 1
ATOM 637 N N . ALA A 1 87 ? 21.655 -3.180 -38.038 1.00 67.44 87 ALA A N 1
ATOM 638 C CA . ALA A 1 87 ? 21.614 -2.135 -37.020 1.00 67.44 87 ALA A CA 1
ATOM 639 C C . ALA A 1 87 ? 20.177 -1.669 -36.716 1.00 67.44 87 ALA A C 1
ATOM 641 O O . ALA A 1 87 ? 19.841 -1.478 -35.549 1.00 67.44 87 ALA A O 1
ATOM 642 N N . GLU A 1 88 ? 19.318 -1.530 -37.731 1.00 72.00 88 GLU A N 1
ATOM 643 C CA . GLU A 1 88 ? 17.893 -1.217 -37.548 1.00 72.00 88 GLU A CA 1
ATOM 644 C C . GLU A 1 88 ? 17.146 -2.340 -36.817 1.00 72.00 88 GLU A C 1
ATOM 646 O O . GLU A 1 88 ? 16.388 -2.062 -35.890 1.00 72.00 88 GLU A O 1
ATOM 651 N N . GLU A 1 89 ? 17.386 -3.606 -37.169 1.00 77.12 89 GLU A N 1
ATOM 652 C CA . GLU A 1 89 ? 16.794 -4.762 -36.483 1.00 77.12 89 GLU A CA 1
ATOM 653 C C . GLU A 1 89 ? 17.257 -4.856 -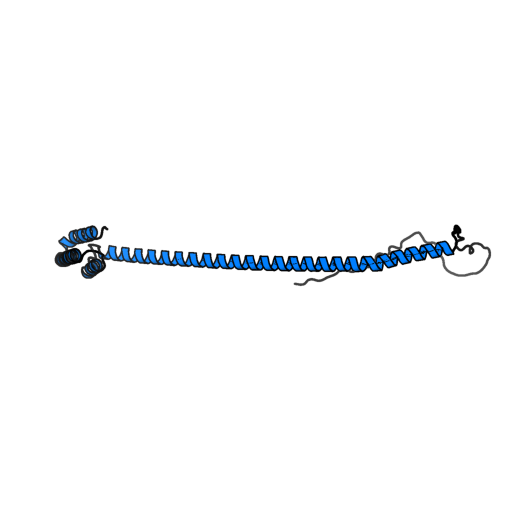35.024 1.00 77.12 89 GLU A C 1
ATOM 655 O O . GLU A 1 89 ? 16.441 -5.098 -34.134 1.00 77.12 89 GLU A O 1
ATOM 660 N N . ALA A 1 90 ? 18.541 -4.598 -34.750 1.00 71.94 90 ALA A N 1
ATOM 661 C CA . ALA A 1 90 ? 19.063 -4.544 -33.386 1.00 71.94 90 ALA A CA 1
ATOM 662 C C . ALA A 1 90 ? 18.455 -3.383 -32.579 1.00 71.94 90 ALA A C 1
ATOM 664 O O . ALA A 1 90 ? 18.103 -3.563 -31.412 1.00 71.94 90 ALA A O 1
ATOM 665 N N . ALA A 1 91 ? 18.280 -2.208 -33.193 1.00 68.62 91 ALA A N 1
ATOM 666 C CA . ALA A 1 91 ? 17.625 -1.068 -32.557 1.00 68.62 91 ALA A CA 1
ATOM 667 C C . ALA A 1 91 ? 16.135 -1.339 -32.281 1.00 68.62 91 ALA A C 1
ATOM 669 O O . ALA A 1 91 ? 15.643 -1.007 -31.204 1.00 68.62 91 ALA A O 1
ATOM 670 N N . ALA A 1 92 ? 15.428 -1.987 -33.212 1.00 79.06 92 ALA A N 1
ATOM 671 C CA . ALA A 1 92 ? 14.034 -2.384 -33.035 1.00 79.06 92 ALA A CA 1
ATOM 672 C C . ALA A 1 92 ? 13.871 -3.442 -31.931 1.00 79.06 92 ALA A C 1
ATOM 674 O O . ALA A 1 92 ? 12.949 -3.343 -31.123 1.00 79.06 92 ALA A O 1
ATOM 675 N N . ALA A 1 93 ? 14.782 -4.417 -31.850 1.00 80.31 93 ALA A N 1
ATOM 676 C CA . ALA A 1 93 ? 14.793 -5.409 -30.776 1.00 80.31 93 ALA A CA 1
ATOM 677 C C . ALA A 1 93 ? 15.038 -4.758 -29.404 1.00 80.31 93 ALA A C 1
ATOM 679 O O . ALA A 1 93 ? 14.290 -5.022 -28.466 1.00 80.31 93 ALA A O 1
ATOM 680 N N . ALA A 1 94 ? 16.014 -3.850 -29.304 1.00 73.44 94 ALA A N 1
ATOM 681 C CA . ALA A 1 94 ? 16.288 -3.116 -28.069 1.00 73.44 94 ALA A CA 1
ATOM 682 C C . ALA A 1 94 ? 15.104 -2.228 -27.640 1.00 73.44 94 ALA A C 1
ATOM 684 O O . ALA A 1 94 ? 14.787 -2.149 -26.453 1.00 73.44 94 ALA A O 1
ATOM 685 N N . ALA A 1 95 ? 14.419 -1.588 -28.594 1.00 78.81 95 ALA A N 1
ATOM 686 C CA . ALA A 1 95 ? 13.210 -0.815 -28.318 1.00 78.81 95 ALA A CA 1
ATOM 687 C C . ALA A 1 95 ? 12.067 -1.708 -27.803 1.00 78.81 95 ALA A C 1
ATOM 689 O O . ALA A 1 95 ? 11.437 -1.371 -26.804 1.00 78.81 95 ALA A O 1
ATOM 690 N N . ALA A 1 96 ? 11.848 -2.872 -28.422 1.00 86.88 96 ALA A N 1
ATOM 691 C CA . ALA A 1 96 ? 10.831 -3.827 -27.982 1.00 86.88 96 ALA A CA 1
ATOM 692 C C . ALA A 1 96 ? 11.119 -4.389 -26.577 1.00 86.88 96 ALA A C 1
ATOM 694 O O . ALA A 1 96 ? 10.201 -4.533 -25.770 1.00 86.88 96 ALA A O 1
ATOM 695 N N . GLU A 1 97 ? 12.384 -4.674 -26.249 1.00 83.38 97 GLU A N 1
ATOM 696 C CA . GLU A 1 97 ? 12.776 -5.093 -24.897 1.00 83.38 97 GLU A CA 1
ATOM 697 C C . GLU A 1 97 ? 12.563 -3.979 -23.864 1.00 83.38 97 GLU A C 1
ATOM 699 O O . GLU A 1 97 ? 12.057 -4.247 -22.771 1.00 83.38 97 GLU A O 1
ATOM 704 N N . ALA A 1 98 ? 12.887 -2.729 -24.209 1.00 78.81 98 ALA A N 1
ATOM 705 C CA . ALA A 1 98 ? 12.649 -1.580 -23.341 1.00 78.81 98 ALA A CA 1
ATOM 706 C C . ALA A 1 98 ? 11.148 -1.349 -23.088 1.00 78.81 98 ALA A C 1
ATOM 708 O O . ALA A 1 98 ? 10.748 -1.123 -21.945 1.00 78.81 98 ALA A O 1
ATOM 709 N N . GLU A 1 99 ? 10.304 -1.462 -24.118 1.00 84.94 99 GLU A N 1
ATOM 710 C CA . GLU A 1 99 ? 8.847 -1.377 -23.974 1.00 84.94 99 GLU A CA 1
ATOM 711 C C . GLU A 1 99 ? 8.285 -2.524 -23.127 1.00 84.94 99 GLU A C 1
ATOM 713 O O . GLU A 1 99 ? 7.442 -2.291 -22.260 1.00 84.94 99 GLU A O 1
ATOM 718 N N . ALA A 1 100 ? 8.768 -3.755 -23.321 1.00 90.94 100 ALA A N 1
ATOM 719 C CA . ALA A 1 100 ? 8.352 -4.901 -22.517 1.00 90.94 100 ALA A CA 1
ATOM 720 C C . ALA A 1 100 ? 8.760 -4.750 -21.041 1.00 90.94 100 ALA A C 1
ATOM 722 O O . ALA A 1 100 ? 7.985 -5.091 -20.146 1.00 90.94 100 ALA A O 1
ATOM 723 N N . ALA A 1 101 ? 9.955 -4.216 -20.770 1.00 87.38 101 ALA A N 1
ATOM 724 C CA . ALA A 1 101 ? 10.402 -3.914 -19.414 1.00 87.38 101 ALA A CA 1
ATOM 725 C C . ALA A 1 101 ? 9.553 -2.806 -18.767 1.00 87.38 101 ALA A C 1
ATOM 727 O O . ALA A 1 101 ? 9.152 -2.940 -17.611 1.00 87.38 101 ALA A O 1
ATOM 728 N N . ALA A 1 102 ? 9.222 -1.750 -19.517 1.00 86.94 102 ALA A N 1
ATOM 729 C CA . ALA A 1 102 ? 8.358 -0.673 -19.041 1.00 86.94 102 ALA A CA 1
ATOM 730 C C . ALA A 1 102 ? 6.931 -1.162 -18.736 1.00 86.94 102 ALA A C 1
ATOM 732 O O . ALA A 1 102 ? 6.372 -0.796 -17.704 1.00 86.94 102 ALA A O 1
ATOM 733 N N . GLN A 1 103 ? 6.359 -2.025 -19.584 1.00 93.44 103 GLN A N 1
ATOM 734 C CA . GLN A 1 103 ? 5.041 -2.623 -19.342 1.00 93.44 103 GLN A CA 1
ATOM 735 C C . GLN A 1 103 ? 5.035 -3.499 -18.087 1.00 93.44 103 GLN A C 1
ATOM 737 O O . GLN A 1 103 ? 4.155 -3.335 -17.249 1.00 93.44 103 GLN A O 1
ATOM 742 N N . LYS A 1 104 ? 6.051 -4.352 -17.894 1.00 93.81 104 LYS A N 1
ATOM 743 C CA . LYS A 1 104 ? 6.175 -5.160 -16.668 1.00 93.81 104 LYS A CA 1
ATOM 744 C C . LYS A 1 104 ? 6.278 -4.304 -15.408 1.00 93.81 104 LYS A C 1
ATOM 746 O O . LYS A 1 104 ? 5.609 -4.595 -14.423 1.00 93.81 104 LYS A O 1
ATOM 751 N N . ALA A 1 105 ? 7.072 -3.234 -15.448 1.00 90.88 105 ALA A N 1
ATOM 752 C CA . ALA A 1 105 ? 7.185 -2.311 -14.321 1.00 90.88 105 ALA A CA 1
ATOM 753 C C . ALA A 1 105 ? 5.850 -1.602 -14.022 1.00 90.88 105 ALA A C 1
ATOM 755 O O . ALA A 1 105 ? 5.497 -1.414 -12.859 1.00 90.88 105 ALA A O 1
ATOM 756 N N . ALA A 1 106 ? 5.087 -1.236 -15.058 1.00 91.81 106 ALA A N 1
ATOM 757 C CA . ALA A 1 106 ? 3.758 -0.652 -14.897 1.00 91.81 106 ALA A CA 1
ATOM 758 C C . ALA A 1 106 ? 2.744 -1.657 -14.317 1.00 91.81 106 ALA A C 1
ATOM 760 O O . ALA A 1 106 ? 1.958 -1.287 -13.446 1.00 91.81 106 ALA A O 1
ATOM 761 N N . GLU A 1 107 ? 2.777 -2.919 -14.752 1.00 93.25 107 GLU A N 1
ATOM 762 C CA . GLU A 1 107 ? 1.933 -3.993 -14.212 1.00 93.25 107 GLU A CA 1
ATOM 763 C C . GLU A 1 107 ? 2.252 -4.293 -12.740 1.00 93.25 107 GLU A C 1
ATOM 765 O O . GLU A 1 107 ? 1.330 -4.383 -11.930 1.00 93.25 107 GLU A O 1
ATOM 770 N N . GLU A 1 108 ? 3.532 -4.383 -12.361 1.00 93.06 108 GLU A N 1
ATOM 771 C CA . GLU A 1 108 ? 3.931 -4.553 -10.955 1.00 93.06 108 GLU A CA 1
ATOM 772 C C . GLU A 1 108 ? 3.499 -3.365 -10.091 1.00 93.06 108 GLU A C 1
ATOM 774 O O . GLU A 1 108 ? 2.977 -3.561 -8.993 1.00 93.06 108 GLU A O 1
ATOM 779 N N . ALA A 1 109 ? 3.655 -2.134 -10.588 1.00 91.75 109 ALA A N 1
ATOM 780 C CA . ALA A 1 109 ? 3.203 -0.944 -9.875 1.00 91.75 109 ALA A CA 1
ATOM 781 C C . ALA A 1 109 ? 1.675 -0.933 -9.687 1.00 91.75 109 ALA A C 1
ATOM 783 O O . ALA A 1 109 ? 1.189 -0.611 -8.601 1.00 91.75 109 ALA A O 1
ATOM 784 N N . ALA A 1 110 ? 0.913 -1.326 -10.713 1.00 93.62 110 ALA A N 1
ATOM 785 C CA . ALA A 1 110 ? -0.541 -1.440 -10.630 1.00 93.62 110 ALA A CA 1
ATOM 786 C C . ALA A 1 110 ? -0.977 -2.545 -9.651 1.00 93.62 110 ALA A C 1
ATOM 788 O O . ALA A 1 110 ? -1.891 -2.332 -8.855 1.00 93.62 110 ALA A O 1
ATOM 789 N N . ALA A 1 111 ? -0.301 -3.698 -9.658 1.00 94.94 111 ALA A N 1
ATOM 790 C CA . ALA A 1 111 ? -0.570 -4.788 -8.723 1.00 94.94 111 ALA A CA 1
ATOM 791 C C . ALA A 1 111 ? -0.269 -4.388 -7.269 1.00 94.94 111 ALA A C 1
ATOM 793 O O . ALA A 1 111 ? -1.066 -4.674 -6.376 1.00 94.94 111 ALA A O 1
ATOM 794 N N . ALA A 1 112 ? 0.839 -3.680 -7.030 1.00 93.00 112 ALA A N 1
ATOM 795 C CA . ALA A 1 112 ? 1.186 -3.166 -5.708 1.00 93.00 112 ALA A CA 1
ATOM 796 C C . ALA A 1 112 ? 0.163 -2.134 -5.203 1.00 93.00 112 ALA A C 1
ATOM 798 O O . ALA A 1 112 ? -0.238 -2.186 -4.041 1.00 93.00 112 ALA A O 1
ATOM 799 N N . ALA A 1 113 ? -0.306 -1.235 -6.075 1.00 92.69 113 ALA A N 1
ATOM 800 C CA . ALA A 1 113 ? -1.350 -0.271 -5.731 1.00 92.69 113 ALA A CA 1
ATOM 801 C C . ALA A 1 113 ? -2.677 -0.965 -5.374 1.00 92.69 113 ALA A C 1
ATOM 803 O O . ALA A 1 113 ? -3.276 -0.644 -4.350 1.00 92.69 113 ALA A O 1
ATOM 804 N N . ALA A 1 114 ? -3.097 -1.960 -6.163 1.00 93.75 114 ALA A N 1
ATOM 805 C CA . ALA A 1 114 ? -4.310 -2.729 -5.891 1.00 93.75 114 ALA A CA 1
ATOM 806 C C . ALA A 1 114 ? -4.220 -3.522 -4.574 1.00 93.75 114 ALA A C 1
ATOM 808 O O . ALA A 1 114 ? -5.198 -3.597 -3.832 1.00 93.75 114 ALA A O 1
ATOM 809 N N . ALA A 1 115 ? -3.050 -4.086 -4.255 1.00 93.81 115 ALA A N 1
ATOM 810 C CA . ALA A 1 115 ? -2.825 -4.772 -2.984 1.00 93.81 115 ALA A CA 1
ATOM 811 C C . ALA A 1 115 ? -2.925 -3.811 -1.787 1.00 93.81 115 ALA A C 1
ATOM 813 O O . ALA A 1 115 ? -3.589 -4.131 -0.803 1.00 93.81 115 ALA A O 1
ATOM 814 N N . ALA A 1 116 ? -2.331 -2.618 -1.892 1.00 91.81 116 ALA A N 1
ATOM 815 C CA . ALA A 1 116 ? -2.416 -1.598 -0.848 1.00 91.81 116 ALA A CA 1
ATOM 816 C C . ALA A 1 116 ? -3.857 -1.097 -0.637 1.00 91.81 116 ALA A C 1
ATOM 818 O O . ALA A 1 116 ? -4.285 -0.898 0.500 1.00 91.81 116 ALA A O 1
ATOM 819 N N . GLU A 1 117 ? -4.627 -0.924 -1.714 1.00 91.00 117 GLU A N 1
ATOM 820 C CA . GLU A 1 117 ? -6.041 -0.543 -1.626 1.00 91.00 117 GLU A CA 1
ATOM 821 C C . GLU A 1 117 ? -6.890 -1.652 -0.985 1.00 91.00 117 GLU A C 1
ATOM 823 O O . GLU A 1 117 ? -7.731 -1.367 -0.133 1.00 91.00 117 GLU A O 1
ATOM 828 N N . ALA A 1 118 ? -6.623 -2.921 -1.314 1.00 93.31 118 ALA A N 1
ATOM 829 C CA . ALA A 1 118 ? -7.293 -4.061 -0.693 1.00 93.31 118 ALA A CA 1
ATOM 830 C C . ALA A 1 118 ? -6.983 -4.181 0.811 1.00 93.31 118 ALA A C 1
ATOM 832 O O . ALA A 1 118 ? -7.896 -4.417 1.602 1.00 93.31 118 ALA A O 1
ATOM 833 N N . GLU A 1 119 ? -5.728 -3.978 1.228 1.00 91.06 119 GLU A N 1
ATOM 834 C CA . GLU A 1 119 ? -5.366 -3.941 2.653 1.00 91.06 119 GLU A CA 1
ATOM 835 C C . GLU A 1 119 ? -6.036 -2.773 3.383 1.00 91.06 119 GLU A C 1
ATOM 837 O O . GLU A 1 119 ? -6.560 -2.956 4.484 1.00 91.06 119 GLU A O 1
ATOM 842 N N . ALA A 1 120 ? -6.077 -1.586 2.772 1.00 89.19 120 ALA A N 1
ATOM 843 C CA . ALA A 1 120 ? -6.756 -0.430 3.347 1.00 89.19 120 ALA A CA 1
ATOM 844 C C . ALA A 1 120 ? -8.269 -0.670 3.496 1.00 89.19 120 ALA A C 1
ATOM 846 O O . ALA A 1 120 ? -8.842 -0.342 4.536 1.00 89.19 120 ALA A O 1
ATOM 847 N N . ALA A 1 121 ? -8.910 -1.282 2.495 1.00 91.50 121 ALA A N 1
ATOM 848 C CA . ALA A 1 121 ? -10.320 -1.654 2.553 1.00 91.50 121 ALA A CA 1
ATOM 849 C C . ALA A 1 121 ? -10.591 -2.698 3.648 1.00 91.50 121 ALA A C 1
ATOM 851 O O . ALA A 1 121 ? -11.508 -2.517 4.447 1.00 91.50 121 ALA A O 1
ATOM 852 N N . ALA A 1 122 ? -9.757 -3.737 3.755 1.00 91.25 122 ALA A N 1
ATOM 853 C CA . ALA A 1 122 ? -9.879 -4.752 4.801 1.00 91.25 122 ALA A CA 1
ATOM 854 C C . ALA A 1 122 ? -9.685 -4.161 6.209 1.00 91.25 122 ALA A C 1
ATOM 856 O O . ALA A 1 122 ? -10.422 -4.500 7.136 1.00 91.25 122 ALA A O 1
ATOM 857 N N . ALA A 1 123 ? -8.732 -3.238 6.378 1.00 89.44 123 ALA A N 1
ATOM 858 C CA . ALA A 1 123 ? -8.534 -2.526 7.637 1.00 89.44 123 ALA A CA 1
ATOM 859 C C . ALA A 1 123 ? -9.735 -1.630 7.986 1.00 89.44 123 ALA A C 1
ATOM 861 O O . ALA A 1 123 ? -10.149 -1.582 9.146 1.00 89.44 123 ALA A O 1
ATOM 862 N N . ALA A 1 124 ? -10.324 -0.954 6.995 1.00 88.75 124 ALA A N 1
ATOM 863 C CA . ALA A 1 124 ? -11.524 -0.146 7.184 1.00 88.75 124 ALA A CA 1
ATOM 864 C C . ALA A 1 124 ? -12.746 -1.004 7.554 1.00 88.75 124 ALA A C 1
ATOM 866 O O . ALA A 1 124 ? -13.479 -0.640 8.472 1.00 88.75 124 ALA A O 1
ATOM 867 N N . GLU A 1 125 ? -12.943 -2.159 6.910 1.00 88.56 125 GLU A N 1
ATOM 868 C CA . GLU A 1 125 ? -14.004 -3.104 7.278 1.00 88.56 125 GLU A CA 1
ATOM 869 C C . GLU A 1 125 ? -13.802 -3.669 8.686 1.00 88.56 125 GLU A C 1
ATOM 871 O O . GLU A 1 125 ? -14.753 -3.718 9.463 1.00 88.56 125 GLU A O 1
ATOM 876 N N . ALA A 1 126 ? -12.572 -4.032 9.060 1.00 86.12 126 ALA A N 1
ATOM 877 C CA . ALA A 1 126 ? -12.265 -4.496 10.412 1.00 86.12 126 ALA A CA 1
ATOM 878 C C . ALA A 1 126 ? -12.535 -3.407 11.465 1.00 86.12 126 ALA A C 1
ATOM 880 O O . ALA A 1 126 ? -13.116 -3.689 12.515 1.00 86.12 126 ALA A O 1
ATOM 881 N N . ALA A 1 127 ? -12.169 -2.155 11.177 1.00 80.38 127 ALA A N 1
ATOM 882 C CA . ALA A 1 127 ? -12.462 -1.021 12.048 1.00 80.38 127 ALA A CA 1
ATOM 883 C C . ALA A 1 127 ? -13.972 -0.752 12.152 1.00 80.38 127 ALA A C 1
ATOM 885 O O . ALA A 1 127 ? -14.476 -0.512 13.249 1.00 80.38 127 ALA A O 1
ATOM 886 N N . ALA A 1 128 ? -14.710 -0.837 11.041 1.00 83.38 128 ALA A N 1
ATOM 887 C CA . ALA A 1 128 ? -16.162 -0.690 11.031 1.00 83.38 128 ALA A CA 1
ATOM 888 C C . ALA A 1 128 ? -16.849 -1.817 11.818 1.00 83.38 128 ALA A C 1
ATOM 890 O O . ALA A 1 128 ? -17.721 -1.539 12.638 1.00 83.38 128 ALA A O 1
ATOM 891 N N . ALA A 1 129 ? -16.417 -3.069 11.643 1.00 82.94 129 ALA A N 1
ATOM 892 C CA . ALA A 1 129 ? -16.921 -4.210 12.401 1.00 82.94 129 ALA A CA 1
ATOM 893 C C . ALA A 1 129 ? -16.678 -4.029 13.908 1.00 82.94 129 ALA A C 1
ATOM 895 O O . ALA A 1 129 ? -17.618 -4.132 14.698 1.00 82.94 129 ALA A O 1
ATOM 896 N N . ALA A 1 130 ? -15.459 -3.650 14.305 1.00 77.81 130 ALA A N 1
ATOM 897 C CA . ALA A 1 130 ? -15.132 -3.357 15.699 1.00 77.81 130 ALA A CA 1
ATOM 898 C C . ALA A 1 130 ? -15.974 -2.199 16.266 1.00 77.81 130 ALA A C 1
ATOM 900 O O . ALA A 1 130 ? -16.453 -2.280 17.396 1.00 77.81 130 ALA A O 1
ATOM 901 N N . ALA A 1 131 ? -16.215 -1.145 15.479 1.00 79.44 131 ALA A N 1
ATOM 902 C CA . ALA A 1 131 ? -17.079 -0.037 15.878 1.00 79.44 131 ALA A CA 1
ATOM 903 C C . ALA A 1 131 ? -18.544 -0.478 16.049 1.00 79.44 131 ALA A C 1
ATOM 905 O O . ALA A 1 131 ? -19.193 -0.072 17.012 1.00 79.44 131 ALA A O 1
ATOM 906 N N . THR A 1 132 ? -19.065 -1.340 15.167 1.00 80.75 132 THR A N 1
ATOM 907 C CA . THR A 1 132 ? -20.424 -1.889 15.312 1.00 80.75 132 THR A CA 1
ATOM 908 C C . THR A 1 132 ? -20.555 -2.810 16.522 1.00 80.75 132 THR A C 1
ATOM 910 O O . THR A 1 132 ? -21.556 -2.730 17.231 1.00 80.75 132 THR A O 1
ATOM 913 N N . GLU A 1 133 ? -19.541 -3.629 16.816 1.00 78.56 133 GLU A N 1
ATOM 914 C CA . GLU A 1 133 ? -19.532 -4.488 18.003 1.00 78.56 133 GLU A CA 1
AT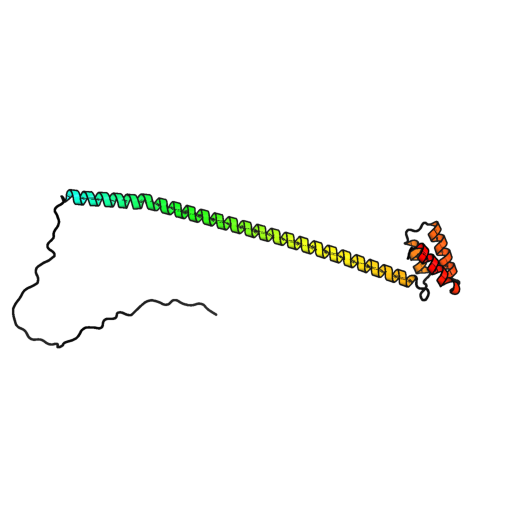OM 915 C C . GLU A 1 133 ? -19.454 -3.654 19.290 1.00 78.56 133 GLU A C 1
ATOM 917 O O . GLU A 1 133 ? -20.204 -3.901 20.236 1.00 78.56 133 GLU A O 1
ATOM 922 N N . ALA A 1 134 ? -18.629 -2.602 19.309 1.00 74.19 134 ALA A N 1
ATOM 923 C CA . ALA A 1 134 ? -18.570 -1.656 20.421 1.00 74.19 134 ALA A CA 1
ATOM 924 C C . ALA A 1 134 ? -19.902 -0.908 20.615 1.00 74.19 134 ALA A C 1
ATOM 926 O O . ALA A 1 134 ? -20.364 -0.749 21.745 1.00 74.19 134 ALA A O 1
ATOM 927 N N . ALA A 1 135 ? -20.561 -0.493 19.528 1.00 77.31 135 ALA A N 1
ATOM 928 C CA . ALA A 1 135 ? -21.870 0.152 19.590 1.00 77.31 135 ALA A CA 1
ATOM 929 C C . ALA A 1 135 ? -22.969 -0.798 20.099 1.00 77.31 135 ALA A C 1
ATOM 931 O O . ALA A 1 135 ? -23.828 -0.363 20.866 1.00 77.31 135 ALA A O 1
ATOM 932 N N . ALA A 1 136 ? -22.922 -2.080 19.718 1.00 79.00 136 ALA A N 1
ATOM 933 C CA . ALA A 1 136 ? -23.835 -3.111 20.210 1.00 79.00 136 ALA A CA 1
ATOM 934 C C . ALA A 1 136 ? -23.597 -3.448 21.693 1.00 79.00 136 ALA A C 1
ATOM 936 O O . ALA A 1 136 ? -24.552 -3.701 22.422 1.00 79.00 136 ALA A O 1
ATOM 937 N N . ALA A 1 137 ? -22.348 -3.406 22.168 1.00 75.81 137 ALA A N 1
ATOM 938 C CA . ALA A 1 137 ? -22.019 -3.578 23.587 1.00 75.81 137 ALA A CA 1
ATOM 939 C C . ALA A 1 137 ? -22.496 -2.403 24.464 1.00 75.81 137 ALA A C 1
ATOM 941 O O . ALA A 1 137 ? -22.751 -2.576 25.655 1.00 75.81 137 ALA A O 1
ATOM 942 N N . LEU A 1 138 ? -22.629 -1.211 23.875 1.00 75.88 138 LEU A N 1
ATOM 943 C CA . LEU A 1 138 ? -23.161 -0.001 24.510 1.00 75.88 138 LEU A CA 1
ATOM 944 C C . LEU A 1 138 ? -24.678 0.151 24.298 1.00 75.88 138 LEU A C 1
ATOM 946 O O . LEU A 1 138 ? -25.204 1.266 24.378 1.00 75.88 138 LEU A O 1
ATOM 950 N N . ASP A 1 139 ? -25.383 -0.936 23.985 1.00 81.19 139 ASP A N 1
ATOM 951 C CA . ASP A 1 139 ? -26.835 -0.948 23.853 1.00 81.19 139 ASP A CA 1
ATOM 952 C C . ASP A 1 139 ? -27.513 -1.203 25.215 1.00 81.19 139 ASP A C 1
ATOM 954 O O . ASP A 1 139 ? -27.171 -2.160 25.913 1.00 81.19 139 ASP A O 1
ATOM 958 N N . PRO A 1 140 ? -28.501 -0.386 25.609 1.00 76.19 140 PRO A N 1
ATOM 959 C CA . PRO A 1 140 ? -29.197 -0.531 26.885 1.00 76.19 140 PRO A CA 1
ATOM 960 C C . PRO A 1 140 ? -30.007 -1.826 27.028 1.00 76.19 140 PRO A C 1
ATOM 962 O O . PRO A 1 140 ? -30.230 -2.265 28.155 1.00 76.19 140 PRO A O 1
ATOM 965 N N . ALA A 1 141 ? -30.449 -2.455 25.931 1.00 78.19 141 ALA A N 1
ATOM 966 C CA . ALA A 1 141 ? -31.186 -3.719 25.989 1.00 78.19 141 ALA A CA 1
ATOM 967 C C . ALA A 1 141 ? -30.258 -4.944 26.097 1.00 78.19 141 ALA A C 1
ATOM 969 O O . ALA A 1 141 ? -30.695 -5.989 26.576 1.00 78.19 141 ALA A O 1
ATOM 970 N N . ASN A 1 142 ? -28.987 -4.812 25.699 1.00 78.81 142 ASN A N 1
ATOM 971 C CA . ASN A 1 142 ? -27.965 -5.867 25.757 1.00 78.81 142 ASN A CA 1
ATOM 972 C C . ASN A 1 142 ? -26.765 -5.486 26.643 1.00 78.81 142 ASN A C 1
ATOM 974 O O . ASN A 1 142 ? -25.645 -5.931 26.395 1.00 78.81 142 ASN A O 1
ATOM 978 N N . PHE A 1 143 ? -26.992 -4.659 27.667 1.00 82.81 143 PHE A N 1
ATOM 979 C CA . PHE A 1 143 ? -25.930 -4.135 28.521 1.00 82.81 143 PHE A CA 1
ATOM 980 C C . PHE A 1 143 ? -25.081 -5.253 29.150 1.00 82.81 143 PHE A C 1
ATOM 982 O O . PHE A 1 143 ? -25.572 -6.078 29.922 1.00 82.81 143 PHE A O 1
ATOM 989 N N . ASP A 1 144 ? -23.784 -5.233 28.843 1.00 83.50 144 ASP A N 1
ATOM 990 C CA . ASP A 1 144 ? -22.778 -6.166 29.348 1.00 83.50 144 ASP A CA 1
ATOM 991 C C . ASP A 1 144 ? -21.693 -5.371 30.087 1.00 83.50 144 ASP A C 1
ATOM 993 O O . ASP A 1 144 ? -20.800 -4.771 29.482 1.00 83.50 144 ASP A O 1
ATOM 997 N N . ALA A 1 145 ? -21.774 -5.362 31.419 1.00 84.62 145 ALA A N 1
ATOM 998 C CA . ALA A 1 145 ? -20.849 -4.618 32.271 1.00 84.62 145 ALA A CA 1
ATOM 999 C C . ALA A 1 145 ? -19.381 -5.027 32.054 1.00 84.62 145 ALA A C 1
ATOM 1001 O O . ALA A 1 145 ? -18.492 -4.178 32.104 1.00 84.62 145 ALA A O 1
ATOM 1002 N N . ALA A 1 146 ? -19.111 -6.306 31.768 1.00 85.75 146 ALA A N 1
ATOM 1003 C CA . ALA A 1 146 ? -17.753 -6.786 31.541 1.00 85.75 146 ALA A CA 1
ATOM 1004 C C . ALA A 1 146 ? -17.185 -6.246 30.220 1.00 85.75 146 ALA A C 1
ATOM 1006 O O . ALA A 1 146 ? -16.046 -5.774 30.192 1.00 85.75 146 ALA A O 1
ATOM 1007 N N . ARG A 1 147 ? -17.985 -6.242 29.143 1.00 82.56 147 ARG A N 1
ATOM 1008 C CA . ARG A 1 147 ? -17.588 -5.643 27.856 1.00 82.56 147 ARG A CA 1
ATOM 1009 C C . ARG A 1 147 ? -17.402 -4.133 27.943 1.00 82.56 147 ARG A C 1
ATOM 1011 O O . ARG A 1 147 ? -16.411 -3.624 27.426 1.00 82.56 147 ARG A O 1
ATOM 1018 N N . VAL A 1 148 ? -18.307 -3.415 28.609 1.00 87.19 148 VAL A N 1
ATOM 1019 C CA . VAL A 1 148 ? -18.187 -1.955 28.771 1.00 87.19 148 VAL A CA 1
ATOM 1020 C C . VAL A 1 148 ? -16.949 -1.603 29.602 1.00 87.19 148 VAL A C 1
ATOM 1022 O O . VAL A 1 148 ? -16.187 -0.717 29.219 1.00 87.19 148 VAL A O 1
ATOM 1025 N N . ASN A 1 149 ? -16.671 -2.347 30.676 1.00 89.06 149 ASN A N 1
ATOM 1026 C CA . ASN A 1 149 ? -15.453 -2.165 31.468 1.00 89.06 149 ASN A CA 1
ATOM 1027 C C . ASN A 1 149 ? -14.177 -2.431 30.647 1.00 89.06 149 ASN A C 1
ATOM 1029 O O . ASN A 1 149 ? -13.214 -1.671 30.766 1.00 89.06 149 ASN A O 1
ATOM 1033 N N . ALA A 1 150 ? -14.180 -3.444 29.772 1.00 87.50 150 ALA A N 1
ATOM 1034 C CA . ALA A 1 150 ? -13.067 -3.716 28.861 1.00 87.50 150 ALA A CA 1
ATOM 1035 C C . ALA A 1 150 ? -12.869 -2.601 27.812 1.00 87.50 150 ALA A C 1
ATOM 1037 O O . ALA A 1 150 ? -11.731 -2.223 27.528 1.00 87.50 150 ALA A O 1
ATOM 1038 N N . LEU A 1 151 ? -13.952 -2.022 27.276 1.00 84.94 151 LEU A N 1
ATOM 1039 C CA . LEU A 1 151 ? -13.887 -0.865 26.372 1.00 84.94 151 LEU A CA 1
ATOM 1040 C C . LEU A 1 151 ? -13.321 0.377 27.076 1.00 84.94 151 LEU A C 1
ATOM 1042 O O . LEU A 1 151 ? -12.479 1.080 26.512 1.00 84.94 151 LEU A O 1
ATOM 1046 N N . ILE A 1 152 ? -13.724 0.629 28.326 1.00 88.69 152 ILE A N 1
ATOM 1047 C CA . ILE A 1 152 ? -13.179 1.722 29.147 1.00 88.69 152 ILE A CA 1
ATOM 1048 C C . ILE A 1 152 ? -11.676 1.5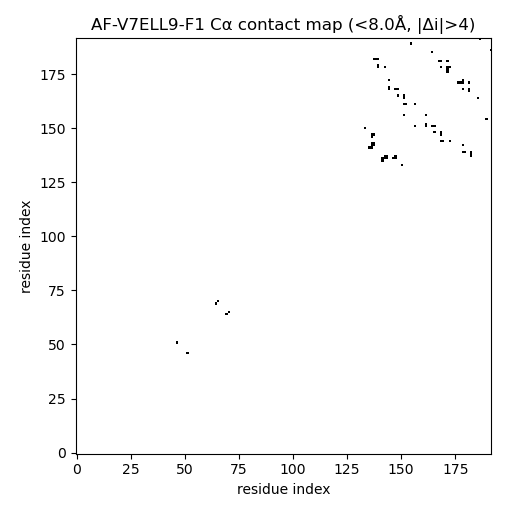16 29.390 1.00 88.69 152 ILE A C 1
ATOM 1050 O O . ILE A 1 152 ? -10.910 2.475 29.308 1.00 88.69 152 ILE A O 1
ATOM 1054 N N . ASP A 1 153 ? -11.225 0.282 29.629 1.00 87.81 153 ASP A N 1
ATOM 1055 C CA . ASP A 1 153 ? -9.798 -0.028 29.784 1.00 87.81 153 ASP A CA 1
ATOM 1056 C C . ASP A 1 153 ? -8.985 0.195 28.512 1.00 87.81 153 ASP A C 1
ATOM 1058 O O . ASP A 1 153 ? -7.891 0.764 28.586 1.00 87.81 153 ASP A O 1
ATOM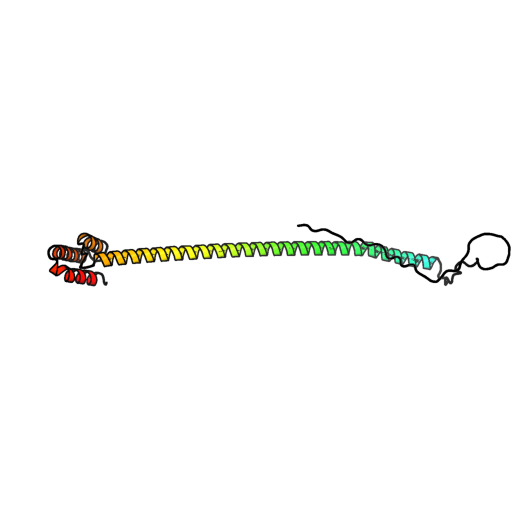 1062 N N . ALA A 1 154 ? -9.526 -0.203 27.360 1.00 87.00 154 ALA A N 1
ATOM 1063 C CA . ALA A 1 154 ? -8.892 -0.026 26.056 1.00 87.00 154 ALA A CA 1
ATOM 1064 C C . ALA A 1 154 ? -8.876 1.441 25.576 1.00 87.00 154 ALA A C 1
ATOM 1066 O O . ALA A 1 154 ? -8.059 1.807 24.732 1.00 87.00 154 ALA A O 1
ATOM 1067 N N . SER A 1 155 ? -9.750 2.295 26.117 1.00 86.56 155 SER A N 1
ATOM 1068 C CA . SER A 1 155 ? -9.858 3.709 25.737 1.00 86.56 155 SER A CA 1
ATOM 1069 C C . SER A 1 155 ? -8.630 4.528 26.156 1.00 86.56 155 SER A C 1
ATOM 1071 O O . SER A 1 155 ? -7.965 4.211 27.138 1.00 86.56 155 SER A O 1
ATOM 1073 N N . GLN A 1 156 ? -8.342 5.645 25.482 1.00 86.19 156 GLN A N 1
ATOM 1074 C CA . GLN A 1 156 ? -7.227 6.543 25.852 1.00 86.19 156 GLN A CA 1
ATOM 1075 C C . GLN A 1 156 ? -7.576 7.562 26.960 1.00 86.19 156 GLN A C 1
ATOM 1077 O O . GLN A 1 156 ? -6.918 8.588 27.099 1.00 86.19 156 GLN A O 1
ATOM 1082 N N . LEU A 1 157 ? -8.609 7.285 27.759 1.00 87.31 157 LEU A N 1
ATOM 1083 C CA . LEU A 1 157 ? -9.005 8.117 28.899 1.00 87.31 157 LEU A CA 1
ATOM 1084 C C . LEU A 1 157 ? -7.956 8.059 30.022 1.00 87.31 157 LEU A C 1
ATOM 1086 O O . LEU A 1 157 ? -7.247 7.061 30.181 1.00 87.31 157 LEU A O 1
ATOM 1090 N N . ASP A 1 158 ? -7.870 9.111 30.835 1.00 90.50 158 ASP A N 1
ATOM 1091 C CA . ASP A 1 158 ? -6.991 9.111 32.002 1.00 90.50 158 ASP A CA 1
ATOM 1092 C C . ASP A 1 158 ? -7.452 8.082 33.057 1.00 90.50 158 ASP A C 1
ATOM 1094 O O . ASP A 1 158 ? -8.627 7.709 33.139 1.00 90.50 158 ASP A O 1
ATOM 1098 N N . ALA A 1 159 ? -6.512 7.596 33.874 1.00 90.06 159 ALA A N 1
ATOM 1099 C CA . ALA A 1 159 ? -6.772 6.523 34.836 1.00 90.06 159 ALA A CA 1
ATOM 1100 C C . ALA A 1 159 ? -7.850 6.888 35.876 1.00 90.06 159 ALA A C 1
ATOM 1102 O O . ALA A 1 159 ? -8.609 6.019 36.315 1.00 90.06 159 ALA A O 1
ATOM 1103 N N . THR A 1 160 ? -7.947 8.167 36.246 1.00 91.94 160 THR A N 1
ATOM 1104 C CA . THR A 1 160 ? -8.945 8.660 37.202 1.00 91.94 160 THR A CA 1
ATOM 1105 C C . THR A 1 160 ? -10.348 8.600 36.591 1.00 91.94 160 THR A C 1
ATOM 1107 O O . THR A 1 160 ? -11.274 8.073 37.214 1.00 91.94 160 THR A O 1
ATOM 1110 N N . THR A 1 161 ? -10.501 9.050 35.344 1.00 89.88 161 THR A N 1
ATOM 1111 C CA . THR A 1 161 ? -11.755 8.993 34.581 1.00 89.88 161 THR A CA 1
ATOM 1112 C C . THR A 1 161 ? -12.182 7.550 34.305 1.00 89.88 161 THR A C 1
ATOM 1114 O O . THR A 1 161 ?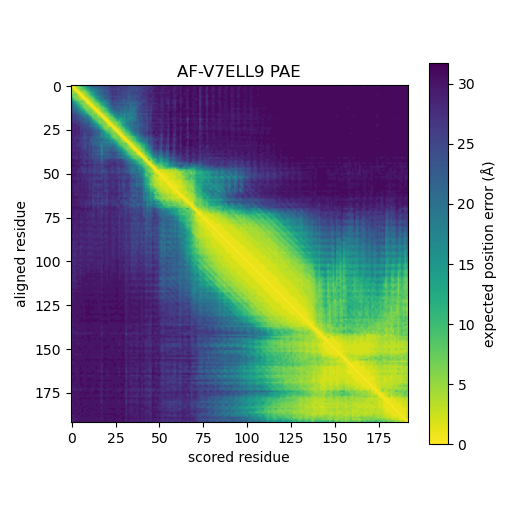 -13.342 7.211 34.532 1.00 89.88 161 THR A O 1
ATOM 1117 N N . LYS A 1 162 ? -11.253 6.653 33.934 1.00 92.25 162 LYS A N 1
ATOM 1118 C CA . LYS A 1 162 ? -11.545 5.213 33.771 1.00 92.25 162 LYS A CA 1
ATOM 1119 C C . LYS A 1 162 ? -12.074 4.573 35.051 1.00 92.25 162 LYS A C 1
ATOM 1121 O O . LYS A 1 162 ? -13.059 3.843 35.012 1.00 92.25 162 LYS A O 1
ATOM 1126 N N . THR A 1 163 ? -11.440 4.857 36.189 1.00 93.19 163 THR A N 1
ATOM 1127 C CA . THR A 1 163 ? -11.855 4.305 37.489 1.00 93.19 163 THR A CA 1
ATOM 1128 C C . THR A 1 163 ? -13.249 4.801 37.880 1.00 93.19 163 THR A C 1
ATOM 1130 O O . THR A 1 163 ? -14.077 4.023 38.350 1.00 93.19 163 THR A O 1
ATOM 1133 N N . THR A 1 164 ? -13.532 6.081 37.624 1.00 91.94 164 THR A N 1
ATOM 1134 C CA . THR A 1 164 ? -14.839 6.695 37.896 1.00 91.94 164 THR A CA 1
ATOM 1135 C C . THR A 1 164 ? -15.938 6.104 37.004 1.00 91.94 164 THR A C 1
ATOM 1137 O O . THR A 1 164 ? -17.009 5.760 37.499 1.00 91.94 164 THR A O 1
ATOM 1140 N N . LEU A 1 165 ? -15.665 5.919 35.706 1.00 89.75 165 LEU A N 1
ATOM 1141 C CA . LEU A 1 165 ? -16.607 5.320 34.754 1.00 89.75 165 LEU A CA 1
ATOM 1142 C C . LEU A 1 165 ? -16.895 3.848 35.075 1.00 89.75 165 LEU A C 1
ATOM 1144 O O . LEU A 1 165 ? -18.053 3.445 35.044 1.00 89.75 165 LEU A O 1
ATOM 1148 N N . LYS A 1 166 ? -15.886 3.056 35.462 1.00 91.81 166 LYS A N 1
ATOM 1149 C CA . LYS A 1 166 ? -16.087 1.660 35.891 1.00 91.81 166 LYS A CA 1
ATOM 1150 C C . LYS A 1 166 ? -16.999 1.544 37.108 1.00 91.81 166 LYS A C 1
ATOM 1152 O O . LYS A 1 166 ? -17.932 0.751 37.098 1.00 91.81 166 LYS A O 1
ATOM 1157 N N . ALA A 1 167 ? -16.791 2.390 38.118 1.00 92.00 167 ALA A N 1
ATOM 1158 C CA . ALA A 1 167 ? -17.660 2.414 39.292 1.00 92.00 167 ALA A CA 1
ATOM 1159 C C . ALA A 1 167 ? -19.119 2.754 38.926 1.00 92.00 167 ALA A C 1
ATOM 1161 O O . ALA A 1 167 ? -20.048 2.193 39.508 1.00 92.00 167 ALA A O 1
ATOM 1162 N N . ALA A 1 168 ? -19.333 3.634 37.940 1.00 87.38 168 ALA A N 1
ATOM 1163 C CA . ALA A 1 168 ? -20.666 3.942 37.424 1.00 87.38 168 ALA A CA 1
ATOM 1164 C C . ALA A 1 168 ? -21.291 2.760 36.653 1.00 87.38 168 ALA A C 1
ATOM 1166 O O . ALA A 1 168 ? -22.479 2.487 36.822 1.00 87.38 168 ALA A O 1
ATOM 1167 N N . VAL A 1 169 ? -20.501 2.022 35.863 1.00 89.56 169 VAL A N 1
ATOM 1168 C CA . VAL A 1 169 ? -20.934 0.808 35.140 1.00 89.56 169 VAL A CA 1
ATOM 1169 C C . VAL A 1 169 ? -21.304 -0.317 36.114 1.00 89.56 169 VAL A C 1
ATOM 1171 O O . VAL A 1 169 ? -22.349 -0.946 35.949 1.00 89.56 169 VAL A O 1
ATOM 1174 N N . ASP A 1 170 ? -20.525 -0.519 37.178 1.00 88.88 170 ASP A N 1
ATOM 1175 C CA . ASP A 1 170 ? -20.826 -1.504 38.227 1.00 88.88 170 ASP A CA 1
ATOM 1176 C C . ASP A 1 170 ? -22.085 -1.120 39.036 1.00 88.88 170 ASP A C 1
ATOM 1178 O O . ASP A 1 170 ? -22.913 -1.972 39.386 1.00 88.88 170 ASP A O 1
ATOM 1182 N N . ALA A 1 171 ? -22.288 0.179 39.287 1.00 86.88 171 ALA A N 1
ATOM 1183 C CA . ALA A 1 171 ? -23.504 0.688 39.922 1.00 86.88 171 ALA A CA 1
ATOM 1184 C C . ALA A 1 171 ? -24.750 0.513 39.030 1.00 86.88 171 ALA A C 1
ATOM 1186 O O . ALA A 1 171 ? -25.830 0.194 39.540 1.00 86.88 171 ALA A O 1
ATOM 1187 N N . ALA A 1 172 ? -24.602 0.674 37.711 1.00 86.69 172 ALA A N 1
ATOM 1188 C CA . ALA A 1 172 ? -25.655 0.436 36.726 1.00 86.69 172 ALA A CA 1
ATOM 1189 C C . ALA A 1 172 ? -25.987 -1.058 36.574 1.00 86.69 172 ALA A C 1
ATOM 1191 O O . ALA A 1 172 ? -27.160 -1.414 36.482 1.00 86.69 172 ALA A O 1
ATOM 1192 N N . ALA A 1 173 ? -24.990 -1.946 36.653 1.00 85.50 173 ALA A N 1
ATOM 1193 C CA . ALA A 1 173 ? -25.204 -3.397 36.667 1.00 85.50 173 ALA A CA 1
ATOM 1194 C C . ALA A 1 173 ? -26.060 -3.851 37.862 1.00 85.50 173 ALA A C 1
ATOM 1196 O O . ALA A 1 173 ? -26.848 -4.789 37.757 1.00 85.50 173 ALA A O 1
ATOM 1197 N N . SER A 1 174 ? -25.941 -3.148 38.991 1.00 87.44 174 SER A N 1
ATOM 1198 C CA . SER A 1 174 ? -26.744 -3.402 40.190 1.00 87.44 174 SER A CA 1
ATOM 1199 C C . SER A 1 174 ? -28.155 -2.797 40.116 1.00 87.44 174 SER A C 1
ATOM 1201 O O . SER A 1 174 ? -29.018 -3.185 40.900 1.00 87.44 174 SER A O 1
ATOM 1203 N N . ASN A 1 175 ? -28.406 -1.848 39.200 1.00 85.00 175 ASN A N 1
ATOM 1204 C CA . ASN A 1 175 ? -29.671 -1.118 39.074 1.00 85.00 175 ASN A CA 1
ATOM 1205 C C . ASN A 1 175 ? -30.037 -0.848 37.599 1.00 85.00 175 ASN A C 1
ATOM 1207 O O . ASN A 1 175 ? -29.674 0.202 37.059 1.00 85.00 175 ASN A O 1
ATOM 1211 N N . PRO A 1 176 ? -30.849 -1.713 36.960 1.00 79.81 176 PRO A N 1
ATOM 1212 C CA . PRO A 1 176 ? -31.177 -1.594 35.536 1.00 79.81 176 PRO A CA 1
ATOM 1213 C C . PRO A 1 176 ? -31.906 -0.291 35.163 1.00 79.81 176 PRO A C 1
ATOM 1215 O O . PRO A 1 176 ? -31.818 0.159 34.026 1.00 79.81 176 PRO A O 1
ATOM 1218 N N . ALA A 1 177 ? -32.570 0.371 36.117 1.00 85.00 177 ALA A N 1
ATOM 1219 C CA . ALA A 1 177 ? -33.213 1.671 35.899 1.00 85.00 177 ALA A CA 1
ATOM 1220 C C . ALA A 1 177 ? -32.222 2.819 35.607 1.00 85.00 177 ALA A C 1
ATOM 1222 O O . ALA A 1 177 ? -32.633 3.851 35.083 1.00 85.00 177 ALA A O 1
ATOM 1223 N N . MET A 1 178 ? -30.936 2.654 35.944 1.00 83.44 178 MET A N 1
ATOM 1224 C CA . MET A 1 178 ? -29.884 3.662 35.743 1.00 83.44 178 MET A CA 1
ATOM 1225 C C . MET A 1 178 ? -28.978 3.356 34.540 1.00 83.44 178 MET A C 1
ATOM 1227 O O . MET A 1 178 ? -28.102 4.160 34.223 1.00 83.44 178 MET A O 1
ATOM 1231 N N . VAL A 1 179 ? -29.181 2.218 33.862 1.00 84.69 179 VAL A N 1
ATOM 1232 C CA . VAL A 1 179 ? -28.337 1.767 32.740 1.00 84.69 179 VAL A CA 1
ATOM 1233 C C . VAL A 1 179 ? -28.356 2.769 31.590 1.00 84.69 179 VAL A C 1
ATOM 1235 O O . VAL A 1 179 ? -27.297 3.086 31.060 1.00 84.69 179 VAL A O 1
ATOM 1238 N N . GLN A 1 180 ? -29.517 3.345 31.271 1.00 85.62 180 GLN A N 1
ATOM 1239 C CA . GLN A 1 180 ? -29.630 4.376 30.235 1.00 85.62 180 GLN A CA 1
ATOM 1240 C C . GLN A 1 180 ? -28.725 5.579 30.524 1.00 85.62 180 GLN A C 1
ATOM 1242 O O . GLN A 1 180 ? -27.860 5.920 29.723 1.00 85.62 180 GLN A O 1
ATOM 1247 N N . THR A 1 181 ? -28.867 6.161 31.717 1.00 85.75 181 THR A N 1
ATOM 1248 C CA . THR A 1 181 ? -28.103 7.340 32.142 1.00 85.75 181 THR A CA 1
ATOM 1249 C C . THR A 1 181 ? -26.601 7.055 32.201 1.00 85.75 181 THR A C 1
ATOM 1251 O O . THR A 1 181 ? -25.797 7.912 31.843 1.00 85.75 181 THR A O 1
ATOM 1254 N N . ALA A 1 182 ? -26.206 5.854 32.637 1.00 86.81 182 ALA A N 1
ATOM 1255 C CA . ALA A 1 182 ? -24.804 5.449 32.687 1.00 86.81 182 ALA A CA 1
ATOM 1256 C C . ALA A 1 182 ? -24.206 5.253 31.283 1.00 86.81 182 AL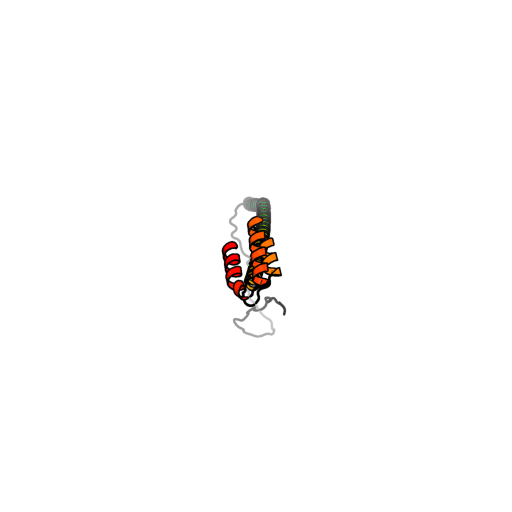A A C 1
ATOM 1258 O O . ALA A 1 182 ? -23.092 5.707 31.028 1.00 86.81 182 ALA A O 1
ATOM 1259 N N . ILE A 1 183 ? -24.943 4.636 30.352 1.00 86.19 183 ILE A N 1
ATOM 1260 C CA . ILE A 1 183 ? -24.512 4.481 28.955 1.00 86.19 183 ILE A CA 1
ATOM 1261 C C . ILE A 1 183 ? -24.369 5.845 28.275 1.00 86.19 183 ILE A C 1
ATOM 1263 O O . ILE A 1 183 ? -23.386 6.059 27.570 1.00 86.19 183 ILE A O 1
ATOM 1267 N N . ASP A 1 184 ? -25.288 6.783 28.513 1.00 87.62 184 ASP A N 1
ATOM 1268 C CA . ASP A 1 184 ? -25.206 8.137 27.953 1.00 87.62 184 ASP A CA 1
ATOM 1269 C C . ASP A 1 184 ? -23.969 8.890 28.465 1.00 87.62 184 ASP A C 1
ATOM 1271 O O . ASP A 1 184 ? -23.279 9.558 27.695 1.00 87.62 184 ASP A O 1
ATOM 1275 N N . GLN A 1 185 ? -23.626 8.732 29.749 1.00 86.44 185 GLN A N 1
ATOM 1276 C CA . GLN A 1 185 ? -22.392 9.283 30.318 1.00 86.44 185 GLN A CA 1
ATOM 1277 C C . GLN A 1 185 ? -21.133 8.649 29.713 1.00 86.44 185 GLN A C 1
ATOM 1279 O O . GLN A 1 185 ? -20.169 9.361 29.428 1.00 86.44 185 GLN A O 1
ATOM 1284 N N . VAL A 1 186 ? -21.137 7.333 29.481 1.00 87.00 186 VAL A N 1
ATOM 1285 C CA . VAL A 1 186 ? -20.025 6.625 28.827 1.00 87.00 186 VAL A CA 1
ATOM 1286 C C . VAL A 1 186 ? -19.881 7.069 27.368 1.00 87.00 186 VAL A C 1
ATOM 1288 O O . VAL A 1 186 ? -18.769 7.365 26.938 1.00 87.00 186 VAL A O 1
ATOM 1291 N N . ARG A 1 187 ? -20.982 7.195 26.616 1.00 85.12 187 ARG A N 1
ATOM 1292 C CA . ARG A 1 187 ? -20.976 7.702 25.232 1.00 85.12 187 ARG A CA 1
ATOM 1293 C C . ARG A 1 187 ? -20.458 9.139 25.159 1.00 85.12 187 ARG A C 1
ATOM 1295 O O . ARG A 1 187 ? -19.560 9.411 24.368 1.00 85.12 187 ARG A O 1
ATOM 1302 N N . ALA A 1 188 ? -20.919 10.015 26.055 1.00 87.81 188 ALA A N 1
ATOM 1303 C CA . ALA A 1 188 ? -20.442 11.394 26.148 1.00 87.81 188 ALA A CA 1
ATOM 1304 C C . ALA A 1 188 ? -18.942 11.482 26.484 1.00 87.81 188 ALA A C 1
ATOM 1306 O O . ALA A 1 188 ? -18.238 12.320 25.925 1.00 87.81 188 ALA A O 1
ATOM 1307 N N . ALA A 1 189 ? -18.433 10.609 27.361 1.00 86.00 189 ALA A N 1
ATOM 1308 C CA . ALA A 1 189 ? -17.008 10.548 27.691 1.00 86.00 189 ALA A CA 1
ATOM 1309 C C . ALA A 1 189 ? -16.148 9.992 26.540 1.00 86.00 189 ALA A C 1
ATOM 1311 O O . ALA A 1 189 ? -14.992 10.383 26.394 1.00 86.00 189 ALA A O 1
ATOM 1312 N N . LEU A 1 190 ? -16.708 9.093 25.722 1.00 80.06 190 LEU A N 1
ATOM 1313 C CA . LEU A 1 190 ? -16.058 8.522 24.537 1.00 80.06 190 LEU A CA 1
ATOM 1314 C C . LEU A 1 190 ? -16.167 9.420 23.292 1.00 80.06 190 LEU A C 1
ATOM 1316 O O . LEU A 1 190 ? -15.487 9.157 22.303 1.00 80.06 190 LEU A O 1
ATOM 1320 N N . GLY A 1 191 ? -16.983 10.478 23.342 1.00 80.00 191 GLY A N 1
ATOM 1321 C CA . GLY A 1 1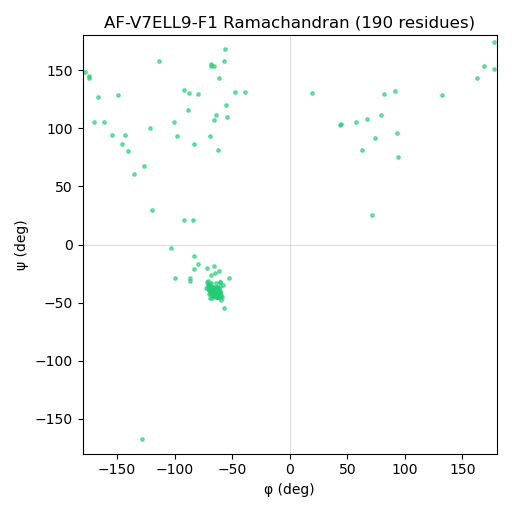91 ? -17.202 11.397 22.222 1.00 80.00 191 GLY A CA 1
ATOM 1322 C C . GLY A 1 191 ? -18.023 10.799 21.075 1.00 80.00 191 GLY A C 1
ATOM 1323 O O . GLY A 1 191 ? -17.850 11.229 19.934 1.00 80.00 191 GLY A O 1
ATOM 1324 N N . LEU A 1 192 ? -18.864 9.800 21.375 1.00 74.88 192 LEU A N 1
ATOM 1325 C CA . LEU A 1 192 ? -19.792 9.142 20.442 1.00 74.88 192 LEU A CA 1
ATOM 1326 C C . LEU A 1 192 ? -21.148 9.852 20.372 1.00 74.88 192 LEU A C 1
ATOM 1328 O O . LEU A 1 192 ? -21.609 10.359 21.420 1.00 74.88 192 LEU A O 1
#

Secondary structure (DSSP, 8-state):
------PPP--------S------------------------------HHHHHHHHHHHHHHHHHHHHHHHHHHHHHHHHHHHHHHHHHHHHHHHHHHHHHHHHHHHHHHHHHHHHHHHHHHHHHHHHHHHHHHHHHT-TTS--HHHHHHHHHHS---HHHHHHHHHHHHHHHT-GGGHHHHHHHHHHHHT-

pLDDT: mean 70.15, std 19.58, range [28.72, 94.94]